Protein AF-A0AAW7KFT7-F1 (afdb_monomer_lite)

Sequence (184 aa):
CLIEERINYAQLTQVLGLQESTLRKKLSNIRRWLVNFDIIVRQKHYDLTGNEWQIRQLILCFYLFFQESCLEENREMTRKIITFFELDLNVAHQNHLSWLIYIWERRYRDGHGISVPNANLFQQTSAFFYLFRVEVLSTSFISLKEQKALFVILEAHFGGCFGKRARKYFIHEQMKIESLCLKT

InterPro domains:
  IPR007737 Mga helix-turn-helix domain [PF05043] (4-63)

pLDDT: mean 81.67, std 12.18, range [45.62, 95.5]

Foldseek 3Di:
DDPQDQAALVRVCVVVVHDSVVVVVVVVVVQVVCVVVQWHQDRGRRDIDGQLVSVLVVVLVVCLVVVDPPQDFPVQLLVLLCVLQVFPDDPSVSVSSRSSVSSLLVCVVVVNDGPDDPDPPLLVDQPSLVVCCVRRVVVPPHDPRSSSVVVVVCCVPGVVRGDPVNVVSVVVSVVVVVVVVVVD

Organism: Enterococcus faecalis (NCBI:txid1351)

Radius of gyration: 19.25 Å; chains: 1; bounding box: 44×46×48 Å

Secondary structure (DSSP, 8-state):
--SS----HHHHHHHHT--HHHHHHHHHHHHHHHGGGTEEE-TTT--EEE-HHHHHHHHHHHHHHHT-TTSPP-HHHHHHHHHHHT----HHHHHHHHHHHHHHHHHHHTT-----SS--THHHH-HHHHHHHHHTSTT--S-HHHHHHHHHHHHHHHGGG--HHHHHHHHHHHHHHHHHHTT-

Structure (mmCIF, N/CA/C/O backbone):
data_AF-A0AAW7KFT7-F1
#
_entry.id   AF-A0AAW7KFT7-F1
#
loop_
_atom_site.group_PDB
_atom_site.id
_atom_site.type_symbol
_atom_site.label_atom_id
_atom_site.label_alt_id
_atom_site.label_comp_id
_atom_site.label_asym_id
_atom_site.label_entity_id
_atom_site.label_seq_id
_atom_site.pdbx_PDB_ins_code
_atom_site.Cartn_x
_atom_site.Cartn_y
_atom_site.Cartn_z
_atom_site.occupancy
_atom_site.B_iso_or_equiv
_atom_site.auth_seq_id
_atom_site.auth_comp_id
_atom_site.auth_asym_id
_atom_site.auth_atom_id
_atom_site.pdbx_PDB_model_num
ATOM 1 N N . CYS A 1 1 ? -4.690 14.913 9.824 1.00 45.62 1 CYS A N 1
ATOM 2 C CA . CYS A 1 1 ? -5.187 13.810 8.983 1.00 45.62 1 CYS A CA 1
ATOM 3 C C . CYS A 1 1 ? -4.727 12.504 9.596 1.00 45.62 1 CYS A C 1
ATOM 5 O O . CYS A 1 1 ? -3.541 12.370 9.874 1.00 45.62 1 CYS A O 1
ATOM 7 N N . LEU A 1 2 ? -5.675 11.643 9.957 1.00 50.34 2 LEU A N 1
ATOM 8 C CA . LEU A 1 2 ? -5.475 10.610 10.968 1.00 50.34 2 LEU A CA 1
ATOM 9 C C . LEU A 1 2 ? -5.721 9.242 10.348 1.00 50.34 2 LEU A C 1
ATOM 11 O O . LEU A 1 2 ? -6.828 8.715 10.421 1.00 50.34 2 LEU A O 1
ATOM 15 N N . ILE A 1 3 ? -4.682 8.653 9.762 1.00 52.91 3 ILE A N 1
ATOM 16 C CA . ILE A 1 3 ? -4.658 7.197 9.650 1.00 52.91 3 ILE A CA 1
ATOM 17 C C . ILE A 1 3 ? -4.469 6.691 11.080 1.00 52.91 3 ILE A C 1
ATOM 19 O O . ILE A 1 3 ? -3.364 6.742 11.606 1.00 52.91 3 ILE A O 1
ATOM 23 N N . GLU A 1 4 ? -5.579 6.306 11.709 1.00 56.81 4 GLU A N 1
ATOM 24 C CA . GLU A 1 4 ? -5.641 5.676 13.033 1.00 56.81 4 GLU A CA 1
ATOM 25 C C . GLU A 1 4 ? -4.824 6.402 14.116 1.00 56.81 4 GLU A C 1
ATOM 27 O O . GLU A 1 4 ? -3.832 5.896 14.639 1.00 56.81 4 GLU A O 1
ATOM 32 N N . GLU A 1 5 ? -5.262 7.598 14.518 1.00 60.53 5 GLU A N 1
ATOM 33 C CA . GLU A 1 5 ? -4.846 8.098 15.830 1.00 60.53 5 GLU A CA 1
ATOM 34 C C . GLU A 1 5 ? -5.422 7.188 16.915 1.00 60.53 5 GLU A C 1
ATOM 36 O O . GLU A 1 5 ? -6.616 6.878 16.907 1.00 60.53 5 GLU A O 1
ATOM 41 N N . ARG A 1 6 ? -4.577 6.782 17.871 1.00 65.44 6 ARG A N 1
ATOM 42 C CA . ARG A 1 6 ? -5.030 6.056 19.061 1.00 65.44 6 ARG A CA 1
ATOM 43 C C . ARG A 1 6 ? -5.995 6.936 19.837 1.00 65.44 6 ARG A C 1
ATOM 45 O O . ARG A 1 6 ? -5.585 7.784 20.627 1.00 65.44 6 ARG A O 1
ATOM 52 N N . ILE A 1 7 ? -7.276 6.692 19.627 1.00 72.12 7 ILE A N 1
ATOM 53 C CA . ILE A 1 7 ? -8.362 7.439 20.234 1.00 72.12 7 ILE A CA 1
ATOM 54 C C . ILE A 1 7 ? -9.114 6.516 21.182 1.00 72.12 7 ILE A C 1
ATOM 56 O O . ILE A 1 7 ? -9.431 5.370 20.863 1.00 72.12 7 ILE A O 1
ATOM 60 N N . ASN A 1 8 ? -9.367 6.985 22.397 1.00 74.62 8 ASN A N 1
ATOM 61 C CA . ASN A 1 8 ? -10.192 6.241 23.337 1.00 74.62 8 ASN A CA 1
ATOM 62 C C . ASN A 1 8 ? -11.680 6.566 23.132 1.00 74.62 8 ASN A C 1
ATOM 64 O O . ASN A 1 8 ? -12.056 7.489 22.412 1.00 74.62 8 ASN A O 1
ATOM 68 N N . TYR A 1 9 ? -12.546 5.795 23.791 1.00 73.50 9 TYR A N 1
ATOM 69 C CA . TYR A 1 9 ? -13.998 5.935 23.668 1.00 73.50 9 TYR A CA 1
ATOM 70 C C . TYR A 1 9 ? -14.493 7.360 23.970 1.00 73.50 9 TYR A C 1
ATOM 72 O O . TYR A 1 9 ? -15.302 7.896 23.218 1.00 73.50 9 TYR A O 1
ATOM 80 N N . ALA A 1 10 ? -13.989 7.968 25.048 1.00 76.50 10 ALA A N 1
ATOM 81 C CA . ALA A 1 10 ? -14.411 9.289 25.508 1.00 76.50 10 ALA A CA 1
ATOM 82 C C . ALA A 1 10 ? -14.005 10.392 24.520 1.00 76.50 10 ALA A C 1
ATOM 84 O O . ALA A 1 10 ? -14.804 11.269 24.185 1.00 76.50 10 ALA A O 1
ATOM 85 N N . GLN A 1 11 ? -12.788 10.299 23.986 1.00 78.00 11 GLN A N 1
ATOM 86 C CA . GLN A 1 11 ? -12.308 11.188 22.934 1.00 78.00 11 GLN A CA 1
ATOM 87 C C . GLN A 1 11 ? -13.147 11.027 21.661 1.00 78.00 11 GLN A C 1
ATOM 89 O O . GLN A 1 11 ? -13.550 12.019 21.064 1.00 78.00 11 GLN A O 1
ATOM 94 N N . LEU A 1 12 ? -13.488 9.792 21.277 1.00 77.81 12 LEU A N 1
ATOM 95 C CA . LEU A 1 12 ? -14.278 9.521 20.075 1.00 77.81 12 LEU A CA 1
ATOM 96 C C . LEU A 1 12 ? -15.712 10.071 20.192 1.00 77.81 12 LEU A C 1
ATOM 98 O O . LEU A 1 12 ? -16.222 10.655 19.237 1.00 77.81 12 LEU A O 1
ATOM 102 N N . THR A 1 13 ? -16.353 9.953 21.362 1.00 80.19 13 THR A N 1
ATOM 103 C CA . THR A 1 13 ? -17.663 10.586 21.611 1.00 80.19 13 THR A CA 1
ATOM 104 C C . THR A 1 13 ? -17.598 12.106 21.543 1.00 80.19 13 THR A C 1
ATOM 106 O O . THR A 1 13 ? -18.508 12.725 20.994 1.00 80.19 13 THR A O 1
ATOM 109 N N . GLN A 1 14 ? -16.520 12.702 22.061 1.00 82.44 14 GLN A N 1
ATOM 110 C CA . GLN A 1 14 ? -16.326 14.149 22.072 1.00 82.44 14 GLN A CA 1
ATOM 111 C C . GLN A 1 14 ? -16.093 14.695 20.659 1.00 82.44 14 GLN A C 1
ATOM 113 O O . GLN A 1 14 ? -16.753 15.650 20.264 1.00 82.44 14 GLN A O 1
ATOM 118 N N . VAL A 1 15 ? -15.203 14.064 19.886 1.00 81.88 15 VAL A N 1
ATOM 119 C CA . VAL A 1 15 ? -14.870 14.473 18.510 1.00 81.88 15 VAL A CA 1
ATOM 120 C C . VAL A 1 15 ? -16.078 14.354 17.585 1.00 81.88 15 VAL A C 1
ATOM 122 O O . VAL A 1 15 ? -16.317 15.233 16.765 1.00 81.88 15 VAL A O 1
ATOM 125 N N . LEU A 1 16 ? -16.858 13.279 17.720 1.00 82.31 16 LEU A N 1
ATOM 126 C CA . LEU A 1 16 ? -18.000 13.026 16.842 1.00 82.31 16 LEU A CA 1
ATOM 127 C C . LEU A 1 16 ? -19.296 13.705 17.311 1.00 82.31 16 LEU A C 1
ATOM 129 O O . LEU A 1 16 ? -20.296 13.639 16.599 1.00 82.31 16 LEU A O 1
ATOM 133 N N . GLY A 1 17 ? -19.318 14.301 18.509 1.00 85.44 17 GLY A N 1
ATOM 134 C CA . GLY A 1 17 ? -20.537 14.859 19.105 1.00 85.44 17 GLY A CA 1
ATOM 135 C C . GLY A 1 17 ? -21.649 13.819 19.296 1.00 85.44 17 GLY A C 1
ATOM 136 O O . GLY A 1 17 ? -22.833 14.149 19.247 1.00 85.44 17 GLY A O 1
ATOM 137 N N . LEU A 1 18 ? -21.287 12.542 19.462 1.00 85.25 18 LEU A N 1
ATOM 138 C CA . LEU A 1 18 ? -22.236 11.432 19.547 1.00 85.25 18 LEU A CA 1
ATOM 139 C C . LEU A 1 18 ? -22.411 10.962 20.987 1.00 85.25 18 LEU A C 1
ATOM 141 O O . LEU A 1 18 ? -21.442 10.755 21.715 1.00 85.25 18 LEU A O 1
ATOM 145 N N . GLN A 1 19 ? -23.660 10.665 21.352 1.00 84.88 19 GLN A N 1
ATOM 146 C CA . GLN A 1 19 ? -23.941 9.909 22.568 1.00 84.88 19 GLN A CA 1
ATOM 147 C C . GLN A 1 19 ? -23.273 8.534 22.511 1.00 84.88 19 GLN A C 1
ATOM 149 O O . GLN A 1 19 ? -23.260 7.859 21.474 1.00 84.88 19 GLN A O 1
ATOM 154 N N . GLU A 1 20 ? -22.780 8.087 23.661 1.00 81.62 20 GLU A N 1
ATOM 155 C CA . GLU A 1 20 ? -22.068 6.823 23.790 1.00 81.62 20 GLU A CA 1
ATOM 156 C C . GLU A 1 20 ? -22.877 5.633 23.257 1.00 81.62 20 GLU A C 1
ATOM 158 O O . GLU A 1 20 ? -22.342 4.828 22.498 1.00 81.62 20 GLU A O 1
ATOM 163 N N . SER A 1 21 ? -24.167 5.540 23.583 1.00 84.62 21 SER A N 1
ATOM 164 C CA . SER A 1 21 ? -25.051 4.453 23.137 1.00 84.62 21 SER A CA 1
ATOM 165 C C . SER A 1 21 ? -25.165 4.371 21.606 1.00 84.62 21 SER A C 1
ATOM 167 O O . SER A 1 21 ? -25.119 3.278 21.031 1.00 84.62 21 SER A O 1
ATOM 169 N N . THR A 1 22 ? -25.250 5.519 20.932 1.00 86.25 22 THR A N 1
ATOM 170 C CA . THR A 1 22 ? -25.279 5.631 19.468 1.00 86.25 22 THR A CA 1
ATOM 171 C C . THR A 1 22 ? -23.952 5.198 18.856 1.00 86.25 22 THR A C 1
ATOM 173 O O . THR A 1 22 ? -23.934 4.431 17.888 1.00 86.25 22 THR A O 1
ATOM 176 N N . LEU A 1 23 ? -22.838 5.634 19.446 1.00 83.19 23 LEU A N 1
ATOM 177 C CA . LEU A 1 23 ? -21.502 5.249 19.007 1.00 83.19 23 LEU A CA 1
ATOM 178 C C . LEU A 1 23 ? -21.278 3.731 19.159 1.00 83.19 23 LEU A C 1
ATOM 180 O O . LEU A 1 23 ? -20.799 3.099 18.216 1.00 83.19 23 LEU A O 1
ATOM 184 N N . ARG A 1 24 ? -21.737 3.110 20.260 1.00 83.31 24 ARG A N 1
ATOM 185 C CA . ARG A 1 24 ? -21.652 1.648 20.471 1.00 83.31 24 ARG A CA 1
ATOM 186 C C . ARG A 1 24 ? -22.380 0.886 19.367 1.00 83.31 24 ARG A C 1
ATOM 188 O O . ARG A 1 24 ? -21.831 -0.074 18.825 1.00 83.31 24 ARG A O 1
ATOM 195 N N . LYS A 1 25 ? -23.594 1.320 19.004 1.00 87.44 25 LYS A N 1
ATOM 196 C CA . LYS A 1 25 ? -24.386 0.699 17.927 1.00 87.44 25 LYS A CA 1
ATOM 197 C C . LYS A 1 25 ? -23.685 0.810 16.570 1.00 87.44 25 LYS A C 1
ATOM 199 O O . LYS A 1 25 ? -23.553 -0.196 15.874 1.00 87.44 25 LYS A O 1
ATOM 204 N N . LYS A 1 26 ? -23.190 2.001 16.212 1.00 87.38 26 LYS A N 1
ATOM 205 C CA . LYS A 1 26 ? -22.457 2.221 14.952 1.00 87.38 26 LYS A CA 1
ATOM 206 C C . LYS A 1 26 ? -21.186 1.368 14.881 1.00 87.38 26 LYS A C 1
ATOM 208 O O . LYS A 1 26 ? -20.991 0.658 13.899 1.00 87.38 26 LYS A O 1
ATOM 213 N N . LEU A 1 27 ? -20.380 1.352 15.944 1.00 85.06 27 LEU A N 1
ATOM 214 C CA . LEU A 1 27 ? -19.162 0.539 16.024 1.00 85.06 27 LEU A CA 1
ATOM 215 C C . LEU A 1 27 ? -19.450 -0.964 15.963 1.00 85.06 27 LEU A C 1
ATOM 217 O O . LEU A 1 27 ? -18.695 -1.701 15.338 1.00 85.06 27 LEU A O 1
ATOM 221 N N . SER A 1 28 ? -20.537 -1.434 16.581 1.00 88.06 28 SER A N 1
ATOM 222 C CA . SER A 1 28 ? -20.948 -2.841 16.492 1.00 88.06 28 SER A CA 1
ATOM 223 C C . SER A 1 28 ? -21.273 -3.248 15.054 1.00 88.06 28 SER A C 1
ATOM 225 O O . SER A 1 28 ? -20.854 -4.318 14.614 1.00 88.06 28 SER A O 1
ATOM 227 N N . ASN A 1 29 ? -21.952 -2.380 14.301 1.00 89.88 29 ASN A N 1
ATOM 228 C CA . ASN A 1 29 ? -22.247 -2.629 12.892 1.00 89.88 29 ASN A CA 1
ATOM 229 C C . ASN A 1 29 ? -20.976 -2.632 12.034 1.00 89.88 29 ASN A C 1
ATOM 231 O O . ASN A 1 29 ? -20.797 -3.553 11.241 1.00 89.88 29 ASN A O 1
ATOM 235 N N . ILE A 1 30 ? -20.072 -1.667 12.241 1.00 88.19 30 ILE A N 1
ATOM 236 C CA . ILE A 1 30 ? -18.775 -1.616 11.545 1.00 88.19 30 ILE A CA 1
ATOM 237 C C . ILE A 1 30 ? -17.959 -2.878 11.840 1.00 88.19 30 ILE A C 1
ATOM 239 O O . ILE A 1 30 ? -17.470 -3.519 10.918 1.00 88.19 30 ILE A O 1
ATOM 243 N N . ARG A 1 31 ? -17.870 -3.295 13.110 1.00 87.75 31 ARG A N 1
ATOM 244 C CA . ARG A 1 31 ? -17.183 -4.537 13.501 1.00 87.75 31 ARG A CA 1
ATOM 245 C C . ARG A 1 31 ? -17.763 -5.752 12.791 1.00 87.75 31 ARG A C 1
ATOM 247 O O . ARG A 1 31 ? -17.004 -6.550 12.263 1.00 87.75 31 ARG A O 1
ATOM 254 N N . ARG A 1 32 ? -19.092 -5.880 12.752 1.00 89.50 32 ARG A N 1
ATOM 255 C CA . ARG A 1 32 ? -19.760 -6.997 12.068 1.00 89.50 32 ARG A CA 1
ATOM 256 C C . ARG A 1 32 ? -19.451 -7.012 10.571 1.00 89.50 32 ARG A C 1
ATOM 258 O O .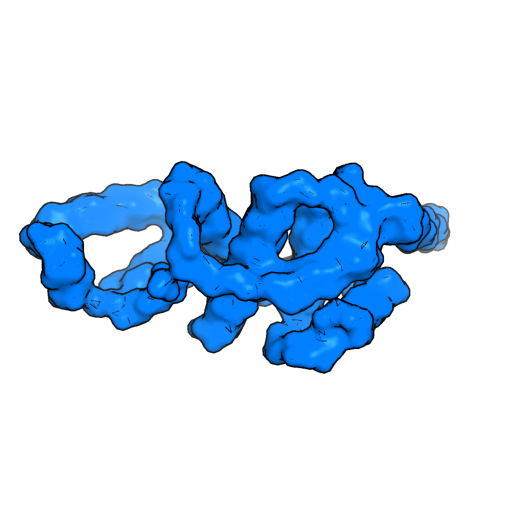 ARG A 1 32 ? -19.270 -8.080 10.009 1.00 89.50 32 ARG A O 1
ATOM 265 N N . TRP A 1 33 ? -19.378 -5.840 9.944 1.00 90.00 33 TRP A N 1
ATOM 266 C CA . TRP A 1 33 ? -19.025 -5.715 8.533 1.00 90.00 33 TRP A CA 1
ATOM 267 C C . TRP A 1 33 ? -17.555 -6.078 8.260 1.00 90.00 33 TRP A C 1
ATOM 269 O O . TRP A 1 33 ? -17.282 -6.809 7.313 1.00 90.00 33 TRP A O 1
ATOM 279 N N . LEU A 1 34 ? -16.626 -5.641 9.117 1.00 89.88 34 LEU A N 1
ATOM 280 C CA . LEU A 1 34 ? -15.185 -5.891 8.966 1.00 89.88 34 LEU A CA 1
ATOM 281 C C . LEU A 1 34 ? -14.780 -7.358 9.156 1.00 89.88 34 LEU A C 1
ATOM 283 O O . LEU A 1 34 ? -13.808 -7.799 8.545 1.00 89.88 34 LEU A O 1
ATOM 287 N N . VAL A 1 35 ? -15.549 -8.126 9.933 1.00 87.12 35 VAL A N 1
ATOM 288 C CA . VAL A 1 35 ? -15.332 -9.575 10.088 1.00 87.12 35 VAL A CA 1
ATOM 289 C C . VAL A 1 35 ? -15.383 -10.303 8.740 1.00 87.12 35 VAL A C 1
ATOM 291 O O . VAL A 1 35 ? -14.642 -11.258 8.555 1.00 87.12 35 VAL A O 1
ATOM 294 N N . ASN A 1 36 ? -16.164 -9.820 7.766 1.00 86.56 36 ASN A N 1
ATOM 295 C CA . ASN A 1 36 ? -16.220 -10.415 6.422 1.00 86.56 36 ASN A CA 1
ATOM 296 C C . ASN A 1 36 ? -14.903 -10.285 5.631 1.00 86.56 36 ASN A C 1
ATOM 298 O O . ASN A 1 36 ? -14.757 -10.915 4.588 1.00 86.56 36 ASN A O 1
ATOM 302 N N . PHE A 1 37 ? -13.971 -9.451 6.099 1.00 83.38 37 PHE A N 1
ATOM 303 C CA . PHE A 1 37 ? -12.662 -9.215 5.488 1.00 83.38 37 PHE A CA 1
ATOM 304 C C . PHE A 1 37 ? -11.509 -9.715 6.369 1.00 83.38 37 PHE A C 1
ATOM 306 O O . PHE A 1 37 ? -10.368 -9.328 6.134 1.00 83.38 37 PHE A O 1
ATOM 313 N N . ASP A 1 38 ? -11.799 -10.505 7.409 1.00 85.56 38 ASP A N 1
ATOM 314 C CA . ASP A 1 38 ? -10.828 -10.929 8.428 1.00 85.56 38 ASP A CA 1
ATOM 315 C C . ASP A 1 38 ? -10.132 -9.749 9.144 1.00 85.56 38 ASP A C 1
ATOM 317 O O . ASP A 1 38 ? -8.985 -9.843 9.593 1.00 85.56 38 ASP A O 1
ATOM 321 N N . ILE A 1 39 ? -10.836 -8.615 9.274 1.00 89.62 39 ILE A N 1
ATOM 322 C CA . ILE A 1 39 ? -10.363 -7.411 9.970 1.00 89.62 39 ILE A CA 1
ATOM 323 C C . ILE A 1 39 ? -11.093 -7.263 11.309 1.00 89.62 39 ILE A C 1
ATOM 325 O O . ILE A 1 39 ? -12.322 -7.265 11.398 1.00 89.62 39 ILE A O 1
ATOM 329 N N . ILE A 1 40 ? -10.320 -7.075 12.375 1.00 87.62 40 ILE A N 1
ATOM 330 C CA . ILE A 1 40 ? -10.784 -6.942 13.755 1.00 87.62 40 ILE A CA 1
ATOM 331 C C . ILE A 1 40 ? -10.450 -5.545 14.275 1.00 87.62 40 ILE A C 1
ATOM 333 O O . ILE A 1 40 ? -9.290 -5.134 14.291 1.00 87.62 40 ILE A O 1
ATOM 337 N N . VAL A 1 41 ? -11.464 -4.856 14.802 1.00 84.88 41 VAL A N 1
ATOM 338 C CA . VAL A 1 41 ? -11.304 -3.584 15.524 1.00 84.88 41 VAL A CA 1
ATOM 339 C C . VAL A 1 41 ? -11.026 -3.863 17.000 1.00 84.88 41 VAL A C 1
ATOM 341 O O . VAL A 1 41 ? -11.908 -4.353 17.720 1.00 84.88 41 VAL A O 1
ATOM 344 N N . ARG A 1 42 ? -9.833 -3.519 17.492 1.00 79.06 42 ARG A N 1
ATOM 345 C CA . ARG A 1 42 ? -9.487 -3.678 18.913 1.00 79.06 42 ARG A CA 1
ATOM 346 C C . ARG A 1 42 ? -10.318 -2.745 19.789 1.00 79.06 42 ARG A C 1
ATOM 348 O O . ARG A 1 42 ? -10.462 -1.560 19.518 1.00 79.06 42 ARG A O 1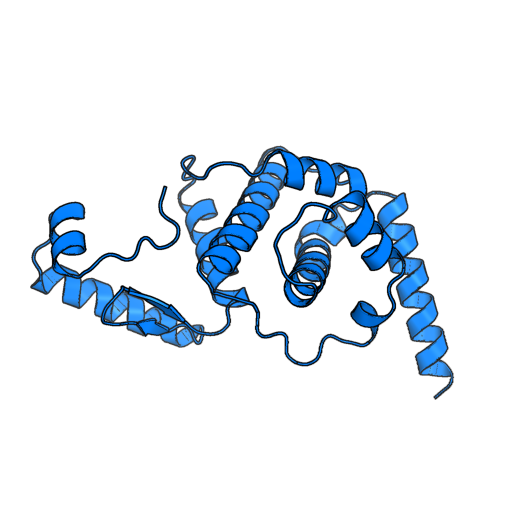
ATOM 355 N N . GLN A 1 43 ? -10.854 -3.264 20.892 1.00 68.69 43 GLN A N 1
ATOM 356 C CA . GLN A 1 43 ? -11.840 -2.524 21.690 1.00 68.69 43 GLN A CA 1
ATOM 357 C C . GLN A 1 43 ? -11.283 -1.306 22.439 1.00 68.69 43 GLN A C 1
ATOM 359 O O . GLN A 1 43 ? -12.032 -0.363 22.671 1.00 68.69 43 GLN A O 1
ATOM 364 N N . LYS A 1 44 ? -10.006 -1.330 22.842 1.00 69.38 44 LYS A N 1
ATOM 365 C CA . LYS A 1 44 ? -9.430 -0.320 23.746 1.00 69.38 44 LYS A CA 1
ATOM 366 C C . LYS A 1 44 ? -8.905 0.928 23.025 1.00 69.38 44 LYS A C 1
ATOM 368 O O . LYS A 1 44 ? -8.986 2.016 23.584 1.00 69.38 44 LYS A O 1
ATOM 373 N N . HIS A 1 45 ? -8.383 0.756 21.811 1.00 69.56 45 HIS A N 1
ATOM 374 C CA . HIS A 1 45 ? -7.735 1.820 21.032 1.00 69.56 45 HIS A CA 1
ATOM 375 C C . HIS A 1 45 ? -8.335 2.008 19.635 1.00 69.56 45 HIS A C 1
ATOM 377 O O . HIS A 1 45 ? -7.929 2.913 18.925 1.00 69.56 45 HIS A O 1
ATOM 383 N N . TYR A 1 46 ? -9.312 1.176 19.255 1.00 74.06 46 TYR A N 1
ATOM 384 C CA . TYR A 1 46 ? -9.926 1.161 17.924 1.00 74.06 46 TYR A CA 1
ATOM 385 C C . TYR A 1 46 ? -8.988 0.852 16.754 1.00 74.06 46 TYR A C 1
ATOM 387 O O . TYR A 1 46 ? -9.432 0.904 15.613 1.00 74.06 46 TYR A O 1
ATOM 395 N N . ASP A 1 47 ? -7.761 0.414 17.038 1.00 79.06 47 ASP A N 1
ATOM 396 C CA . ASP A 1 47 ? -6.809 -0.069 16.037 1.00 79.06 47 ASP A CA 1
ATOM 397 C C . ASP A 1 47 ? -7.391 -1.217 15.192 1.00 79.06 47 ASP A C 1
ATOM 399 O O . ASP A 1 47 ? -8.024 -2.147 15.725 1.00 79.06 47 ASP A O 1
ATOM 403 N N . LEU A 1 48 ? -7.113 -1.190 13.886 1.00 87.50 48 LEU A N 1
ATOM 404 C CA . LEU A 1 48 ? -7.411 -2.294 12.976 1.00 87.50 48 LEU A CA 1
ATOM 405 C C . LEU A 1 48 ? -6.305 -3.354 13.032 1.00 87.50 48 LEU A C 1
ATOM 407 O O . LEU A 1 48 ? -5.112 -3.059 12.923 1.00 87.50 48 LEU A O 1
ATOM 411 N N . THR A 1 49 ? -6.708 -4.615 13.184 1.00 87.06 49 THR A N 1
ATOM 412 C CA . THR A 1 49 ? -5.813 -5.783 13.195 1.00 87.06 49 THR A CA 1
ATOM 413 C C . THR A 1 49 ? -6.359 -6.904 12.324 1.00 87.06 49 THR A C 1
ATOM 415 O O . THR A 1 49 ? -7.569 -7.050 12.210 1.00 87.06 49 THR A O 1
ATOM 418 N N . GLY A 1 50 ? -5.483 -7.685 11.699 1.00 87.81 50 GLY A N 1
ATOM 419 C CA . GLY A 1 50 ? -5.862 -8.687 10.703 1.00 87.81 50 GLY A CA 1
ATOM 420 C C . GLY A 1 50 ? -4.783 -8.805 9.635 1.00 87.81 50 GLY A C 1
ATOM 421 O O . GLY A 1 50 ? -3.605 -8.556 9.907 1.00 87.81 50 GLY A O 1
ATOM 422 N N . ASN A 1 51 ? -5.180 -9.150 8.413 1.00 87.81 51 ASN A N 1
ATOM 423 C CA . ASN A 1 51 ? -4.286 -9.086 7.266 1.00 87.81 51 ASN A CA 1
ATOM 424 C C . ASN A 1 51 ? -3.960 -7.620 6.937 1.00 87.81 51 ASN A C 1
ATOM 426 O O . ASN A 1 51 ? -4.805 -6.862 6.460 1.00 87.81 51 ASN A O 1
ATOM 430 N N . GLU A 1 52 ? -2.713 -7.226 7.175 1.00 90.50 52 GLU A N 1
ATOM 431 C CA . GLU A 1 52 ? -2.289 -5.833 7.039 1.00 90.50 52 GLU A CA 1
ATOM 432 C C . GLU A 1 52 ? -2.409 -5.301 5.603 1.00 90.50 52 GLU A C 1
ATOM 434 O O . GLU A 1 52 ? -2.701 -4.124 5.405 1.00 90.50 52 GLU A O 1
ATOM 439 N N . TRP A 1 53 ? -2.263 -6.155 4.586 1.00 87.19 53 TRP A N 1
ATOM 440 C CA . TRP A 1 53 ? -2.504 -5.746 3.203 1.00 87.19 53 TRP A CA 1
ATOM 441 C C . TRP A 1 53 ? -3.974 -5.371 2.972 1.00 87.19 53 TRP A C 1
ATOM 443 O O . TRP A 1 53 ? -4.255 -4.320 2.395 1.00 87.19 53 TRP A O 1
ATOM 453 N N . GLN A 1 54 ? -4.910 -6.187 3.465 1.00 87.75 54 GLN A N 1
ATOM 454 C CA . GLN A 1 54 ? -6.345 -5.906 3.348 1.00 87.75 54 GLN A CA 1
ATOM 455 C C . GLN A 1 54 ? -6.732 -4.640 4.118 1.00 87.75 54 GLN A C 1
ATOM 457 O O . GLN A 1 54 ? -7.524 -3.845 3.619 1.00 87.75 54 GLN A O 1
ATOM 462 N N . ILE A 1 55 ? -6.131 -4.407 5.289 1.00 91.62 55 ILE A N 1
ATOM 463 C CA . ILE A 1 55 ? -6.337 -3.176 6.064 1.00 91.62 55 ILE A CA 1
ATOM 464 C C . ILE A 1 55 ? -5.860 -1.951 5.276 1.00 91.62 55 ILE A C 1
ATOM 466 O O . ILE A 1 55 ? -6.620 -0.999 5.109 1.00 91.62 55 ILE A O 1
ATOM 470 N N . ARG A 1 56 ? -4.637 -1.976 4.732 1.00 90.81 56 ARG A N 1
ATOM 471 C CA . ARG A 1 56 ? -4.102 -0.872 3.914 1.00 90.81 56 ARG A CA 1
ATOM 472 C C . ARG A 1 56 ? -4.975 -0.593 2.688 1.00 90.81 56 ARG A C 1
ATOM 474 O O . ARG A 1 56 ? -5.221 0.569 2.377 1.00 90.81 56 ARG A O 1
ATOM 481 N N . GLN A 1 57 ? -5.479 -1.638 2.028 1.00 88.81 57 GLN A N 1
ATOM 482 C CA . GLN A 1 57 ? -6.409 -1.505 0.901 1.00 88.81 57 GLN A CA 1
ATOM 483 C C . GLN A 1 57 ? -7.754 -0.909 1.309 1.00 88.81 57 GLN A C 1
ATOM 485 O O . GLN A 1 57 ? -8.240 0.001 0.646 1.00 88.81 57 GLN A O 1
ATOM 490 N N . LEU A 1 58 ? -8.332 -1.359 2.424 1.00 89.94 58 LEU A N 1
ATOM 491 C CA . LEU A 1 58 ? -9.563 -0.788 2.964 1.00 89.94 58 LEU A CA 1
ATOM 492 C C . LEU A 1 58 ? -9.407 0.718 3.218 1.00 89.94 58 LEU A C 1
ATOM 494 O O . LEU A 1 58 ? -10.260 1.500 2.800 1.00 89.94 58 LEU A O 1
ATOM 498 N N . ILE A 1 59 ? -8.312 1.115 3.872 1.00 89.00 59 ILE A N 1
ATOM 499 C CA . ILE A 1 59 ? -7.996 2.519 4.158 1.00 89.00 59 ILE A CA 1
ATOM 500 C C . ILE A 1 59 ? -7.869 3.309 2.848 1.00 89.00 59 ILE A C 1
ATOM 502 O O . ILE A 1 59 ? -8.482 4.366 2.702 1.00 89.00 59 ILE A O 1
ATOM 506 N N . LEU A 1 60 ? -7.132 2.781 1.868 1.00 88.38 60 LEU A N 1
ATOM 507 C CA . LEU A 1 60 ? -6.943 3.419 0.565 1.00 88.38 60 LEU A CA 1
ATOM 508 C C . LEU A 1 60 ? -8.272 3.625 -0.173 1.00 88.38 60 LEU A C 1
ATOM 510 O O . LEU A 1 60 ? -8.563 4.736 -0.614 1.00 88.38 60 LEU A O 1
ATOM 514 N N . CYS A 1 61 ? -9.103 2.584 -0.269 1.00 87.31 61 CYS A N 1
ATOM 515 C CA . CYS A 1 61 ? -10.420 2.667 -0.898 1.00 87.31 61 CYS A CA 1
ATOM 516 C C . CYS A 1 61 ? -11.335 3.669 -0.189 1.00 87.31 61 CYS A C 1
ATOM 518 O O . CYS A 1 61 ? -12.070 4.393 -0.857 1.00 87.31 61 CYS A O 1
ATOM 520 N N . PHE A 1 62 ? -11.279 3.735 1.144 1.00 85.56 62 PHE A N 1
ATOM 521 C CA . PHE A 1 62 ? -12.047 4.701 1.921 1.00 85.56 62 PHE A CA 1
ATOM 522 C C . PHE A 1 62 ? -11.664 6.140 1.545 1.00 85.56 62 PHE A C 1
ATOM 524 O O . PHE A 1 62 ? -12.529 6.917 1.147 1.00 85.56 62 PHE A O 1
ATOM 531 N N . TYR A 1 63 ? -10.374 6.485 1.567 1.00 79.94 63 TYR A N 1
ATOM 532 C CA . TYR A 1 63 ? -9.920 7.838 1.217 1.00 79.94 63 TYR A CA 1
ATOM 533 C C . TYR A 1 63 ? -10.176 8.206 -0.255 1.00 79.94 63 TYR A C 1
ATOM 535 O O . TYR A 1 63 ? -10.582 9.333 -0.541 1.00 79.94 63 TYR A O 1
ATOM 543 N N . LEU A 1 64 ? -10.026 7.251 -1.182 1.00 80.56 64 LEU A N 1
ATOM 544 C CA . LEU A 1 64 ? -10.409 7.403 -2.598 1.00 80.56 64 LEU A CA 1
ATOM 545 C C . LEU A 1 64 ? -11.892 7.685 -2.782 1.00 80.56 64 LEU A C 1
ATOM 547 O O . LEU A 1 64 ? -12.245 8.549 -3.583 1.00 80.56 64 LEU A O 1
ATOM 551 N N . PHE A 1 65 ? -12.752 7.008 -2.029 1.00 82.81 65 PHE A N 1
ATOM 552 C CA . PHE A 1 65 ? -14.190 7.213 -2.128 1.00 82.81 65 PHE A CA 1
ATOM 553 C C . PHE A 1 65 ? -14.621 8.590 -1.609 1.00 82.81 65 PHE A C 1
ATOM 555 O O . PHE A 1 65 ? -15.421 9.267 -2.252 1.00 82.81 65 PHE A O 1
ATOM 562 N N . PHE A 1 66 ? -14.076 9.026 -0.470 1.00 75.12 66 PHE A N 1
ATOM 563 C CA . PHE A 1 66 ? -14.462 10.295 0.156 1.00 75.12 66 PHE A CA 1
ATOM 564 C C . PHE A 1 66 ? -13.734 11.524 -0.409 1.00 75.12 66 PHE A C 1
ATOM 566 O O . PHE A 1 66 ? -14.029 12.638 0.016 1.00 75.12 66 PHE A O 1
ATOM 573 N N . GLN A 1 67 ? -12.823 11.340 -1.376 1.00 67.38 67 GLN A N 1
ATOM 574 C CA . GLN A 1 67 ? -12.010 12.406 -1.988 1.00 67.38 67 GLN A CA 1
ATOM 575 C C . GLN A 1 67 ? -11.327 13.310 -0.951 1.00 67.38 67 GLN A C 1
ATOM 577 O O . GLN A 1 67 ? -11.139 14.509 -1.166 1.00 67.38 67 GLN A O 1
ATOM 582 N N . GLU A 1 68 ? -10.968 12.744 0.200 1.00 61.28 68 GLU A N 1
ATOM 583 C CA . GLU A 1 68 ? -10.388 13.516 1.286 1.00 61.28 68 GLU A CA 1
ATOM 584 C C . GLU A 1 68 ? -8.968 13.961 0.905 1.00 61.28 68 GLU A C 1
ATOM 586 O O . GLU A 1 68 ? -8.030 13.171 0.831 1.00 61.28 68 GLU A O 1
ATOM 591 N N . SER A 1 69 ? -8.805 15.265 0.678 1.00 56.28 69 SER A N 1
ATOM 592 C CA . SER A 1 69 ? -7.547 15.928 0.303 1.00 56.28 69 SER A CA 1
ATOM 593 C C . SER A 1 69 ? -6.554 16.085 1.461 1.00 56.28 69 SER A C 1
ATOM 595 O O . SER A 1 69 ? -5.568 16.809 1.349 1.00 56.28 69 SER A O 1
ATOM 597 N N . CYS A 1 70 ? -6.823 15.462 2.607 1.00 51.50 70 CYS A N 1
ATOM 598 C CA . CYS A 1 70 ? -6.179 15.801 3.870 1.00 51.50 70 CYS A CA 1
ATOM 599 C C . CYS A 1 70 ? -4.895 15.004 4.157 1.00 51.50 70 CYS A C 1
ATOM 601 O O . CYS A 1 70 ? -4.191 15.344 5.106 1.00 51.50 70 CYS A O 1
ATOM 603 N N . LEU A 1 71 ? -4.567 13.964 3.386 1.00 57.75 71 LEU A N 1
ATOM 604 C CA . LEU A 1 71 ? -3.354 13.164 3.599 1.00 57.75 71 LEU A CA 1
ATOM 605 C C . LEU A 1 71 ? -2.119 13.901 3.063 1.00 57.75 71 LEU A C 1
ATOM 607 O O . LEU A 1 71 ? -2.116 14.366 1.925 1.00 57.75 71 LEU A O 1
ATOM 611 N N . GLU A 1 72 ? -1.057 13.986 3.869 1.00 62.62 72 GLU A N 1
ATOM 612 C CA . GLU A 1 72 ? 0.233 14.494 3.396 1.00 62.62 72 GLU A CA 1
ATOM 613 C C . GLU A 1 72 ? 0.740 13.604 2.252 1.00 62.62 72 GLU A C 1
ATOM 615 O O . GLU A 1 72 ? 0.976 12.411 2.421 1.00 62.62 72 GLU A O 1
ATOM 620 N N . GLU A 1 73 ? 0.887 14.175 1.061 1.00 66.25 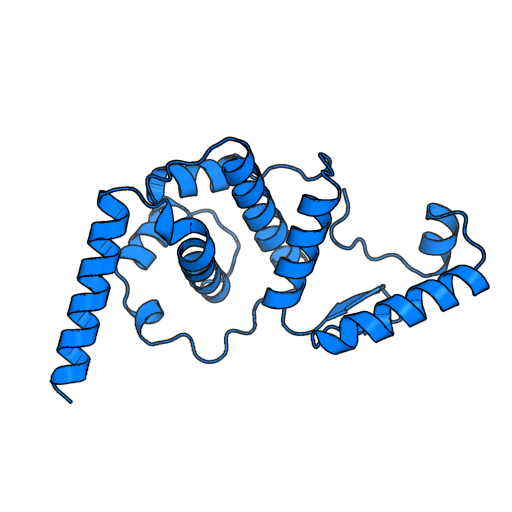73 GLU A N 1
ATOM 621 C CA . GLU A 1 73 ? 1.376 13.441 -0.102 1.00 66.25 73 GLU A CA 1
ATOM 622 C C . GLU A 1 73 ? 2.855 13.074 0.081 1.00 66.25 73 GLU A C 1
ATOM 624 O O . GLU A 1 73 ? 3.703 13.956 0.247 1.00 66.25 73 GLU A O 1
ATOM 629 N N . ASN A 1 74 ? 3.211 11.791 -0.055 1.00 75.06 74 ASN A N 1
ATOM 630 C CA . ASN A 1 74 ? 4.617 11.398 -0.174 1.00 75.06 74 ASN A CA 1
ATOM 631 C C . ASN A 1 74 ? 5.112 11.662 -1.607 1.00 75.06 74 ASN A C 1
ATOM 633 O O . ASN A 1 74 ? 5.349 10.746 -2.401 1.00 75.06 74 ASN A O 1
ATOM 637 N N . ARG A 1 75 ? 5.231 12.949 -1.959 1.00 80.94 75 ARG A N 1
ATOM 638 C CA . ARG A 1 75 ? 5.577 13.407 -3.315 1.00 80.94 75 ARG A CA 1
ATOM 639 C C . ARG A 1 75 ? 6.926 12.888 -3.786 1.00 80.94 75 ARG A C 1
ATOM 641 O O . ARG A 1 75 ? 7.079 12.556 -4.959 1.00 80.94 75 ARG A O 1
ATOM 648 N N . GLU A 1 76 ? 7.909 12.818 -2.893 1.00 87.06 76 GLU A N 1
ATOM 649 C CA . GLU A 1 76 ? 9.261 12.413 -3.268 1.00 87.06 76 GLU A CA 1
ATOM 650 C C . GLU A 1 76 ? 9.316 10.936 -3.663 1.00 87.06 76 GLU A C 1
ATOM 652 O O . GLU A 1 76 ? 9.784 10.619 -4.760 1.00 87.06 76 GLU A O 1
ATOM 657 N N . MET A 1 77 ? 8.817 10.037 -2.808 1.00 89.25 77 MET A N 1
ATOM 658 C CA . MET A 1 77 ? 8.836 8.605 -3.103 1.00 89.25 77 MET A CA 1
ATOM 659 C C . MET A 1 77 ? 7.931 8.280 -4.291 1.00 89.25 77 MET A C 1
ATOM 661 O O . MET A 1 77 ? 8.338 7.527 -5.173 1.00 89.25 77 MET A O 1
ATOM 665 N N . THR A 1 78 ? 6.766 8.924 -4.379 1.00 91.00 78 THR A N 1
ATOM 666 C CA . THR A 1 78 ? 5.868 8.817 -5.539 1.00 91.00 78 THR A CA 1
ATOM 667 C C . THR A 1 78 ? 6.593 9.171 -6.831 1.00 91.00 78 THR A C 1
ATOM 669 O O . THR A 1 78 ? 6.578 8.392 -7.782 1.00 91.00 78 THR A O 1
ATOM 672 N N . ARG A 1 79 ? 7.310 10.301 -6.861 1.00 91.62 79 ARG A N 1
ATOM 673 C CA . ARG A 1 79 ? 8.087 10.718 -8.033 1.00 91.62 79 ARG A CA 1
ATOM 674 C C . ARG A 1 79 ? 9.198 9.724 -8.366 1.00 91.62 79 ARG A C 1
ATOM 676 O O . ARG A 1 79 ? 9.381 9.410 -9.537 1.00 91.62 79 ARG A O 1
ATOM 683 N N . LYS A 1 80 ? 9.928 9.209 -7.369 1.00 94.69 80 LYS A N 1
ATOM 684 C CA . LYS A 1 80 ? 10.966 8.184 -7.593 1.00 94.69 80 LYS A CA 1
ATOM 685 C C . LYS A 1 80 ? 10.374 6.915 -8.210 1.00 94.69 80 LYS A C 1
ATOM 687 O O . LYS A 1 80 ? 10.952 6.391 -9.155 1.00 94.69 80 LYS A O 1
ATOM 692 N N . ILE A 1 81 ? 9.214 6.464 -7.731 1.00 95.06 81 ILE A N 1
ATOM 693 C CA . ILE A 1 81 ? 8.505 5.291 -8.265 1.00 95.06 81 ILE A CA 1
ATOM 694 C C . ILE A 1 81 ? 8.042 5.538 -9.704 1.00 95.06 81 ILE A C 1
ATOM 696 O O . ILE A 1 81 ? 8.312 4.707 -10.569 1.00 95.06 81 ILE A O 1
ATOM 700 N N . ILE A 1 82 ? 7.400 6.681 -9.974 1.00 94.75 82 ILE A N 1
ATOM 701 C CA . ILE A 1 82 ? 6.958 7.061 -11.326 1.00 94.75 82 ILE A CA 1
ATOM 702 C C . ILE A 1 82 ? 8.142 7.055 -12.293 1.00 94.75 82 ILE A C 1
ATOM 704 O O . ILE A 1 82 ? 8.062 6.432 -13.348 1.00 94.75 82 ILE A O 1
ATOM 708 N N . THR A 1 83 ? 9.255 7.689 -11.919 1.00 95.50 83 THR A N 1
ATOM 709 C CA . THR A 1 83 ? 10.465 7.726 -12.748 1.00 95.50 83 THR A CA 1
ATOM 710 C C . THR A 1 83 ? 11.062 6.335 -12.943 1.00 95.50 83 THR A C 1
ATOM 712 O O . THR A 1 83 ? 11.408 5.971 -14.063 1.00 95.50 83 THR A O 1
ATOM 715 N N . PHE A 1 84 ? 11.175 5.538 -11.877 1.00 95.25 84 PHE A N 1
ATOM 716 C CA . PHE A 1 84 ? 11.798 4.218 -11.940 1.00 95.25 84 PHE A CA 1
ATOM 717 C C . PHE A 1 84 ? 11.031 3.264 -12.859 1.00 95.25 84 PHE A C 1
ATOM 719 O O . PHE A 1 84 ? 11.625 2.642 -13.742 1.00 95.25 84 PHE A O 1
ATOM 726 N N . PHE A 1 85 ? 9.711 3.169 -12.696 1.00 94.12 85 PHE A N 1
ATOM 727 C CA . PHE A 1 85 ? 8.882 2.306 -13.539 1.00 94.12 85 PHE A CA 1
ATOM 728 C C . PHE A 1 85 ? 8.476 2.955 -14.868 1.00 94.12 85 PHE A C 1
ATOM 730 O O . PHE A 1 85 ? 7.817 2.297 -15.676 1.00 94.12 85 PHE A O 1
ATOM 737 N N . GLU A 1 86 ? 8.877 4.209 -15.110 1.00 94.50 86 GLU A N 1
ATOM 738 C CA . GLU A 1 86 ? 8.463 5.005 -16.271 1.00 94.50 86 GLU A CA 1
ATOM 739 C C . GLU A 1 86 ? 6.929 5.015 -16.415 1.00 94.50 86 GLU A C 1
ATOM 741 O O . GLU A 1 86 ? 6.395 4.728 -17.487 1.00 94.50 86 GLU A O 1
ATOM 746 N N . LEU A 1 87 ? 6.219 5.260 -15.307 1.00 93.12 87 LEU A N 1
ATOM 747 C CA . LEU A 1 87 ? 4.760 5.174 -15.273 1.00 93.12 87 LEU A CA 1
ATOM 748 C C . LEU A 1 87 ? 4.126 6.327 -16.052 1.00 93.12 87 LEU A C 1
ATOM 750 O O . LEU A 1 87 ? 4.373 7.494 -15.746 1.00 93.12 87 LEU A O 1
ATOM 754 N N . ASP A 1 88 ? 3.239 5.998 -16.988 1.00 89.50 88 ASP A N 1
ATOM 755 C CA . ASP A 1 88 ? 2.391 6.980 -17.667 1.00 89.50 88 ASP A CA 1
ATOM 756 C C . ASP A 1 88 ? 1.056 7.115 -16.918 1.00 89.50 88 ASP A C 1
ATOM 758 O O . ASP A 1 88 ? 0.081 6.410 -17.186 1.00 89.50 88 ASP A O 1
ATOM 762 N N . LEU A 1 89 ? 1.049 7.953 -15.876 1.00 89.00 89 LEU A N 1
ATOM 763 C CA . LEU A 1 89 ? -0.099 8.136 -14.986 1.00 89.00 89 LEU A CA 1
ATOM 764 C C . LEU A 1 89 ? -0.737 9.511 -15.175 1.00 89.00 89 LEU A C 1
ATOM 766 O O . LEU A 1 89 ? -0.068 10.542 -15.089 1.00 89.00 89 LEU A O 1
ATOM 770 N N . ASN A 1 90 ? -2.065 9.534 -15.293 1.00 88.25 90 ASN A N 1
ATOM 771 C CA . ASN A 1 90 ? -2.841 10.761 -15.130 1.00 88.25 90 ASN A CA 1
ATOM 772 C C . ASN A 1 90 ? -2.830 11.242 -13.662 1.00 88.25 90 ASN A C 1
ATOM 774 O O . ASN A 1 90 ? -2.405 10.521 -12.757 1.00 88.25 90 ASN A O 1
ATOM 778 N N . VAL A 1 91 ? -3.347 12.449 -13.415 1.00 85.38 91 VAL A N 1
ATOM 779 C CA . VAL A 1 91 ? -3.372 13.068 -12.074 1.00 85.38 91 VAL A CA 1
ATOM 780 C C . VAL A 1 91 ? -4.053 12.172 -11.030 1.00 85.38 91 VAL A C 1
ATOM 782 O O . VAL A 1 91 ? -3.535 12.009 -9.930 1.00 85.38 91 VAL A O 1
ATOM 785 N N . ALA A 1 92 ? -5.172 11.530 -11.374 1.00 84.81 92 ALA A N 1
ATOM 786 C CA . ALA A 1 92 ? -5.896 10.662 -10.446 1.00 84.81 92 ALA A CA 1
ATOM 787 C C . ALA A 1 92 ? -5.081 9.417 -10.055 1.00 84.81 92 ALA A C 1
ATOM 789 O O . ALA A 1 92 ? -5.028 9.055 -8.881 1.00 84.81 92 ALA A O 1
ATOM 790 N N . HIS A 1 93 ? -4.395 8.787 -11.011 1.00 87.69 93 HIS A N 1
ATOM 791 C CA . HIS A 1 93 ? -3.529 7.640 -10.745 1.00 87.69 93 HIS A CA 1
ATOM 792 C C . HIS A 1 93 ? -2.258 8.028 -9.976 1.00 87.69 93 HIS A C 1
ATOM 794 O O . HIS A 1 93 ? -1.795 7.252 -9.142 1.00 87.69 93 HIS A O 1
ATOM 800 N N . GLN A 1 94 ? -1.708 9.226 -10.200 1.00 88.88 94 GLN A N 1
ATOM 801 C CA . GLN A 1 94 ? -0.596 9.738 -9.392 1.00 88.88 94 GLN A CA 1
ATOM 802 C C . GLN A 1 94 ? -1.023 9.974 -7.938 1.00 88.88 94 GLN A C 1
ATOM 804 O O . GLN A 1 94 ? -0.298 9.591 -7.020 1.00 88.88 94 GLN A O 1
ATOM 809 N N . ASN A 1 95 ? -2.222 10.524 -7.721 1.00 85.62 95 ASN A N 1
ATOM 810 C CA . ASN A 1 95 ? -2.788 10.693 -6.382 1.00 85.62 95 ASN A CA 1
ATOM 811 C C . ASN A 1 95 ? -3.028 9.340 -5.704 1.00 85.62 95 ASN A C 1
ATOM 813 O O . ASN A 1 95 ? -2.647 9.160 -4.550 1.00 85.62 95 ASN A O 1
ATOM 817 N N . HIS A 1 96 ? -3.574 8.366 -6.439 1.00 88.19 96 HIS A N 1
ATOM 818 C CA . HIS A 1 96 ? -3.725 6.995 -5.954 1.00 88.19 96 HIS A CA 1
ATOM 819 C C . HIS A 1 96 ? -2.381 6.422 -5.491 1.00 88.19 96 HIS A C 1
ATOM 821 O O . HIS A 1 96 ? -2.284 5.913 -4.375 1.00 88.19 96 HIS A O 1
ATOM 827 N N . LEU A 1 97 ? -1.336 6.516 -6.321 1.00 91.69 97 LEU A N 1
ATOM 828 C CA . LEU A 1 97 ? 0.000 6.039 -5.967 1.00 91.69 97 LEU A CA 1
ATOM 829 C C . LEU A 1 97 ? 0.528 6.747 -4.712 1.00 91.69 97 LEU A C 1
ATOM 831 O O . LEU A 1 97 ? 0.994 6.083 -3.790 1.00 91.69 97 LEU A O 1
ATOM 835 N N . SER A 1 98 ? 0.405 8.072 -4.647 1.00 89.94 98 SER A N 1
ATOM 836 C CA . SER A 1 98 ? 0.831 8.863 -3.488 1.00 89.94 98 SER A CA 1
ATOM 837 C C . SER A 1 98 ? 0.162 8.405 -2.194 1.00 89.94 98 SER A C 1
ATOM 839 O O . SER A 1 98 ? 0.835 8.210 -1.179 1.00 89.94 98 SER A O 1
ATOM 841 N N . TRP A 1 99 ? -1.145 8.145 -2.232 1.00 88.62 99 TRP A N 1
ATOM 842 C CA . TRP A 1 99 ? -1.890 7.660 -1.071 1.00 88.62 99 TRP A CA 1
ATOM 843 C C . TRP A 1 99 ? -1.532 6.233 -0.695 1.00 88.62 99 TRP A C 1
ATOM 845 O O . TRP A 1 99 ? -1.375 5.946 0.491 1.00 88.62 99 TRP A O 1
ATOM 855 N N . LEU A 1 100 ? -1.330 5.354 -1.678 1.00 91.75 100 LEU A N 1
ATOM 856 C CA . LEU A 1 100 ? -0.854 3.997 -1.430 1.00 91.75 100 LEU A CA 1
ATOM 857 C C . LEU A 1 100 ? 0.471 4.030 -0.663 1.00 91.75 100 LEU A C 1
ATOM 859 O O . LEU A 1 100 ? 0.591 3.357 0.360 1.00 91.75 100 LEU A O 1
ATOM 863 N N . ILE A 1 101 ? 1.435 4.844 -1.104 1.00 91.56 101 ILE A N 1
ATOM 864 C CA . ILE A 1 101 ? 2.743 4.976 -0.448 1.00 91.56 101 ILE A CA 1
ATOM 865 C C . ILE A 1 101 ? 2.627 5.598 0.941 1.00 91.56 101 ILE A C 1
ATOM 867 O O . ILE A 1 101 ? 3.228 5.090 1.889 1.00 91.56 101 ILE A O 1
ATOM 871 N N . TYR A 1 102 ? 1.830 6.655 1.088 1.00 89.50 102 TYR A N 1
ATOM 872 C CA . TYR A 1 102 ? 1.613 7.290 2.384 1.00 89.50 102 TYR A CA 1
ATOM 873 C C . TYR A 1 102 ? 1.039 6.307 3.412 1.00 89.50 102 TYR A C 1
ATOM 875 O O . TYR A 1 102 ? 1.587 6.158 4.506 1.00 89.50 102 TYR A O 1
ATOM 883 N N . ILE A 1 103 ? -0.030 5.588 3.049 1.00 90.00 103 ILE A N 1
ATOM 884 C CA . ILE A 1 103 ? -0.659 4.577 3.910 1.00 90.00 103 ILE A CA 1
ATOM 885 C C . ILE A 1 103 ? 0.351 3.482 4.256 1.00 90.00 103 ILE A C 1
ATOM 887 O O . ILE A 1 103 ? 0.435 3.065 5.412 1.00 90.00 103 ILE A O 1
ATOM 891 N N . TRP A 1 104 ? 1.142 3.042 3.274 1.00 91.56 104 TRP A N 1
ATOM 892 C CA . TRP A 1 104 ? 2.157 2.009 3.450 1.00 91.56 104 TRP A CA 1
ATOM 893 C C . TRP A 1 104 ? 3.185 2.377 4.520 1.00 91.56 104 TRP A C 1
ATOM 895 O O . TRP A 1 104 ? 3.402 1.626 5.473 1.00 91.56 104 TRP A O 1
ATOM 905 N N . GLU A 1 105 ? 3.802 3.549 4.382 1.00 89.88 105 GLU A N 1
ATOM 906 C CA . GLU A 1 105 ? 4.808 4.026 5.326 1.00 89.88 105 GLU A CA 1
ATOM 907 C C . GLU A 1 105 ? 4.209 4.328 6.693 1.00 89.88 105 GLU A C 1
ATOM 909 O O . GLU A 1 105 ? 4.823 4.011 7.714 1.00 89.88 105 GLU A O 1
ATOM 914 N N . ARG A 1 106 ? 3.016 4.933 6.727 1.00 89.12 106 ARG A N 1
ATOM 915 C CA . ARG A 1 106 ? 2.373 5.318 7.979 1.00 89.12 106 ARG A CA 1
ATOM 916 C C . ARG A 1 106 ? 2.025 4.099 8.820 1.00 89.12 106 ARG A C 1
ATOM 918 O O . ARG A 1 106 ? 2.447 4.018 9.970 1.00 89.12 106 ARG A O 1
ATOM 925 N N . ARG A 1 107 ? 1.346 3.115 8.228 1.00 90.38 107 ARG A N 1
ATOM 926 C CA . ARG A 1 107 ? 0.995 1.863 8.910 1.00 90.38 107 ARG A CA 1
ATOM 927 C C . ARG A 1 107 ? 2.227 1.125 9.414 1.00 90.38 107 ARG A C 1
ATOM 929 O O . ARG A 1 107 ? 2.250 0.686 10.561 1.00 90.38 107 ARG A O 1
ATOM 936 N N . TYR A 1 108 ? 3.278 1.052 8.597 1.00 91.62 108 TYR A N 1
ATOM 937 C CA . TYR A 1 108 ? 4.529 0.434 9.023 1.00 91.62 108 TYR A CA 1
ATOM 938 C C . TYR A 1 108 ? 5.181 1.182 10.199 1.00 91.62 108 TYR A C 1
ATOM 940 O O . TYR A 1 108 ? 5.611 0.546 11.161 1.00 91.62 108 TYR A O 1
ATOM 948 N N . ARG A 1 109 ? 5.211 2.522 10.163 1.00 89.75 109 ARG A N 1
ATOM 949 C CA . ARG A 1 109 ? 5.721 3.364 11.261 1.00 89.75 109 ARG A CA 1
ATOM 950 C C . ARG A 1 109 ? 4.958 3.139 12.565 1.00 89.75 109 ARG A C 1
ATOM 952 O O . ARG A 1 109 ? 5.575 3.109 13.625 1.00 89.75 109 ARG A O 1
ATOM 959 N N . ASP A 1 110 ? 3.652 2.920 12.471 1.00 88.31 110 ASP A N 1
ATOM 960 C CA . ASP A 1 110 ? 2.774 2.662 13.615 1.00 88.31 110 ASP A CA 1
ATOM 961 C C . ASP A 1 110 ? 2.885 1.210 14.143 1.00 88.31 110 ASP A C 1
ATOM 963 O O . ASP A 1 110 ? 2.195 0.817 15.083 1.00 88.31 110 ASP A O 1
ATOM 967 N N . GLY A 1 111 ? 3.808 0.412 13.588 1.00 89.44 111 GLY A N 1
ATOM 968 C CA . GLY A 1 111 ? 4.111 -0.953 14.024 1.00 89.44 111 GLY A CA 1
ATOM 969 C C . GLY A 1 111 ? 3.295 -2.032 13.312 1.00 89.44 111 GLY A C 1
ATOM 970 O O . GLY A 1 111 ? 3.375 -3.206 13.680 1.00 89.44 111 GLY A O 1
ATOM 971 N N . HIS A 1 112 ? 2.531 -1.663 12.284 1.00 90.19 112 HIS A N 1
ATOM 972 C CA . HIS A 1 112 ? 1.696 -2.580 11.519 1.00 90.19 112 HIS A CA 1
ATOM 973 C C . HIS A 1 112 ? 2.422 -3.055 10.258 1.00 90.19 112 HIS A C 1
ATOM 975 O O . HIS A 1 112 ? 2.316 -2.463 9.183 1.00 90.19 112 HIS A O 1
ATOM 981 N N . GLY A 1 113 ? 3.201 -4.129 10.404 1.00 89.56 113 GLY A N 1
ATOM 982 C CA . GLY A 1 113 ? 3.958 -4.738 9.312 1.00 89.56 113 GLY A CA 1
ATOM 983 C C . GLY A 1 113 ? 3.198 -5.843 8.571 1.00 89.56 113 GLY A C 1
ATOM 984 O O . GLY A 1 113 ? 2.462 -6.620 9.179 1.00 89.56 113 GLY A O 1
ATOM 985 N N . ILE A 1 114 ? 3.430 -5.979 7.266 1.00 86.81 114 ILE A N 1
ATOM 986 C CA . ILE A 1 114 ? 2.868 -7.058 6.453 1.00 86.81 114 ILE A CA 1
ATOM 987 C C . ILE A 1 114 ? 3.425 -8.412 6.900 1.00 86.81 114 ILE A C 1
ATOM 989 O O . ILE A 1 114 ? 4.637 -8.657 6.957 1.00 86.81 114 ILE A O 1
ATOM 993 N N . SER A 1 115 ? 2.521 -9.355 7.146 1.00 74.44 115 SER A N 1
ATOM 994 C CA . SER A 1 115 ? 2.800 -10.784 7.240 1.00 74.44 115 SER A CA 1
ATOM 995 C C . SER A 1 115 ? 2.739 -11.409 5.845 1.00 74.44 115 SER A C 1
ATOM 997 O O . SER A 1 115 ? 1.709 -11.913 5.430 1.00 74.44 115 SER A O 1
ATOM 999 N N . VAL A 1 116 ? 3.838 -11.372 5.083 1.00 62.69 116 VAL A N 1
ATOM 1000 C CA . VAL A 1 116 ? 3.888 -12.092 3.798 1.00 62.69 116 VAL A CA 1
ATOM 1001 C C . VAL A 1 116 ? 3.891 -13.600 4.088 1.00 62.69 116 VAL A C 1
ATOM 1003 O O . VAL A 1 116 ? 4.843 -14.061 4.728 1.00 62.69 116 VAL A O 1
ATOM 1006 N N . PRO A 1 117 ? 2.889 -14.377 3.640 1.00 51.84 117 PRO A N 1
ATOM 1007 C CA . PRO A 1 117 ? 3.018 -15.823 3.572 1.00 51.84 117 PRO A CA 1
ATOM 1008 C C . PRO A 1 117 ? 3.940 -16.128 2.390 1.00 51.84 117 PRO A C 1
ATOM 1010 O O . PRO A 1 117 ? 3.639 -15.708 1.280 1.00 51.84 117 PRO A O 1
ATOM 1013 N N . ASN A 1 118 ? 5.083 -16.773 2.650 1.00 49.56 118 ASN A N 1
ATOM 1014 C CA . ASN A 1 118 ? 6.029 -17.300 1.656 1.00 49.56 118 ASN A CA 1
ATOM 1015 C C . ASN A 1 118 ? 6.056 -16.524 0.328 1.00 49.56 118 ASN A C 1
ATOM 1017 O O . ASN A 1 118 ? 5.469 -16.948 -0.662 1.00 49.56 118 ASN A O 1
ATOM 1021 N N . ALA A 1 119 ? 6.746 -15.379 0.317 1.00 50.84 119 ALA A N 1
ATOM 1022 C CA . ALA A 1 119 ? 7.056 -14.662 -0.915 1.00 50.84 119 ALA A CA 1
ATOM 1023 C C . ALA A 1 119 ? 7.583 -15.653 -1.967 1.00 50.84 119 ALA A C 1
ATOM 1025 O O . ALA A 1 119 ? 8.619 -16.283 -1.737 1.00 50.84 119 ALA A O 1
ATOM 1026 N N . ASN A 1 120 ? 6.864 -15.792 -3.089 1.00 53.75 120 ASN A N 1
ATOM 1027 C CA . ASN A 1 120 ? 7.275 -16.619 -4.223 1.00 53.75 120 ASN A CA 1
ATOM 1028 C C . ASN A 1 120 ? 8.752 -16.358 -4.568 1.00 53.75 120 ASN A C 1
ATOM 1030 O O . ASN A 1 120 ? 9.224 -15.220 -4.472 1.00 53.75 120 ASN A O 1
ATOM 1034 N N . LEU A 1 121 ? 9.464 -17.404 -5.011 1.00 48.16 121 LEU A N 1
ATOM 1035 C CA . LEU A 1 121 ? 10.879 -17.369 -5.422 1.00 48.16 121 LEU A CA 1
ATOM 1036 C C . LEU A 1 121 ? 11.251 -16.145 -6.289 1.00 48.16 121 LEU A C 1
ATOM 1038 O O . LEU A 1 121 ? 12.367 -15.635 -6.173 1.00 48.16 121 LEU A O 1
ATOM 1042 N N . PHE A 1 122 ? 10.299 -15.636 -7.083 1.00 51.16 122 PHE A N 1
ATOM 1043 C CA . PHE A 1 122 ? 10.390 -14.414 -7.893 1.00 51.16 122 PHE A CA 1
ATOM 1044 C C . PHE A 1 122 ? 10.987 -13.218 -7.121 1.00 51.16 122 PHE A C 1
ATOM 1046 O O . PHE A 1 122 ? 11.866 -12.515 -7.611 1.00 51.16 122 PHE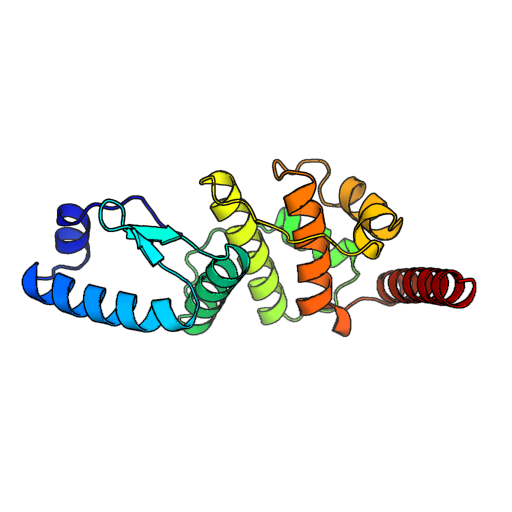 A O 1
ATOM 1053 N N . GLN A 1 123 ? 10.580 -13.016 -5.864 1.00 55.06 123 GLN A N 1
ATOM 1054 C CA . GLN A 1 123 ? 10.965 -11.845 -5.062 1.00 55.06 123 GLN A CA 1
ATOM 1055 C C . GLN A 1 123 ? 12.315 -11.995 -4.341 1.00 55.06 123 GLN A C 1
ATOM 1057 O O . GLN A 1 123 ? 12.791 -11.054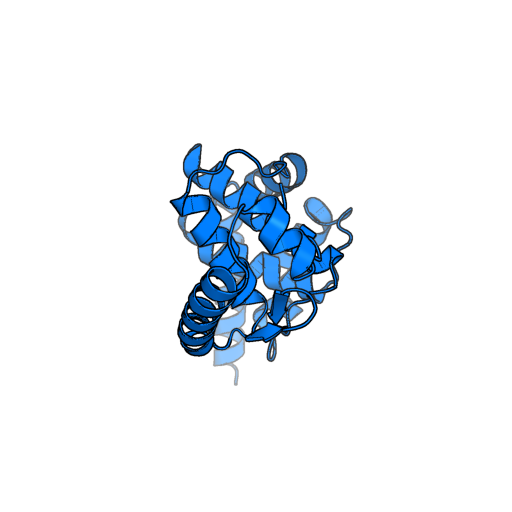 -3.698 1.00 55.06 123 GLN A O 1
ATOM 1062 N N . GLN A 1 124 ? 12.928 -13.182 -4.360 1.00 56.22 124 GLN A N 1
ATOM 1063 C CA . GLN A 1 124 ? 14.207 -13.409 -3.678 1.00 56.22 124 GLN A CA 1
ATOM 1064 C C . GLN A 1 124 ? 15.418 -13.148 -4.581 1.00 56.22 124 GLN A C 1
ATOM 1066 O O . GLN A 1 124 ? 16.483 -12.833 -4.057 1.00 56.22 124 GLN A O 1
ATOM 1071 N N . THR A 1 125 ? 15.250 -13.217 -5.907 1.00 64.31 125 THR A N 1
ATOM 1072 C CA . THR A 1 125 ? 16.355 -13.156 -6.885 1.00 64.31 125 THR A CA 1
ATOM 1073 C C . THR A 1 125 ? 16.170 -12.121 -8.003 1.00 64.31 125 THR A C 1
ATOM 1075 O O . THR A 1 125 ? 17.045 -12.000 -8.858 1.00 64.31 125 THR A O 1
ATOM 1078 N N . SER A 1 126 ? 15.076 -11.348 -7.994 1.00 78.62 126 SER A N 1
ATOM 1079 C CA . SER A 1 126 ? 14.818 -10.303 -8.994 1.00 78.62 126 SER A CA 1
ATOM 1080 C C . SER A 1 126 ? 15.915 -9.225 -8.975 1.00 78.62 126 SER A C 1
ATOM 1082 O O . SER A 1 126 ? 16.127 -8.521 -7.979 1.00 78.62 126 SER A O 1
ATOM 1084 N N . ALA A 1 127 ? 16.616 -9.092 -10.101 1.00 84.94 127 ALA A N 1
ATOM 1085 C CA . ALA A 1 127 ? 17.595 -8.036 -10.325 1.00 84.94 127 ALA A CA 1
ATOM 1086 C C . ALA A 1 127 ? 16.891 -6.680 -10.443 1.00 84.94 127 ALA A C 1
ATOM 1088 O O . ALA A 1 127 ? 17.429 -5.658 -10.014 1.00 84.94 127 ALA A O 1
ATOM 1089 N N . PHE A 1 128 ? 15.666 -6.672 -10.971 1.00 88.75 128 PHE A N 1
ATOM 1090 C CA . PHE A 1 128 ? 14.874 -5.459 -11.073 1.00 88.75 128 PHE A CA 1
ATOM 1091 C C . PHE A 1 128 ? 14.417 -4.953 -9.699 1.00 88.75 128 PHE A C 1
ATOM 1093 O O . PHE A 1 128 ? 14.533 -3.759 -9.420 1.00 88.75 128 PHE A O 1
ATOM 1100 N N . PHE A 1 129 ? 14.031 -5.852 -8.787 1.00 89.50 129 PHE A N 1
ATOM 1101 C CA . PHE A 1 129 ? 13.787 -5.504 -7.385 1.00 89.50 129 PHE A CA 1
ATOM 1102 C C . PHE A 1 129 ? 15.046 -4.956 -6.697 1.00 89.50 129 PHE A C 1
ATOM 1104 O O . PHE A 1 129 ? 14.967 -3.993 -5.932 1.00 89.50 129 PHE A O 1
ATOM 1111 N N . TYR A 1 130 ? 16.221 -5.535 -6.966 1.00 89.50 130 TYR A N 1
ATOM 1112 C CA . TYR A 1 130 ? 17.475 -5.008 -6.424 1.00 89.50 130 TYR A CA 1
ATOM 1113 C C . TYR A 1 130 ? 17.716 -3.555 -6.861 1.00 89.50 130 TYR A C 1
ATOM 1115 O O . TYR A 1 130 ? 17.989 -2.706 -6.011 1.00 89.50 130 TYR A O 1
ATOM 1123 N N . LEU A 1 131 ? 17.552 -3.254 -8.154 1.00 91.88 131 LEU A N 1
ATOM 1124 C CA . LEU A 1 131 ? 17.669 -1.888 -8.678 1.00 91.88 131 LEU A CA 1
ATOM 1125 C C . LEU A 1 131 ? 16.637 -0.954 -8.044 1.00 91.88 131 LEU A C 1
ATOM 1127 O O . LEU A 1 131 ? 16.996 0.125 -7.578 1.00 91.88 131 LEU A O 1
ATOM 1131 N N . PHE A 1 132 ? 15.383 -1.397 -7.934 1.00 92.75 132 PHE A N 1
ATOM 1132 C CA . PHE A 1 132 ? 14.327 -0.639 -7.267 1.00 92.75 132 PHE A CA 1
ATOM 1133 C C . PHE A 1 132 ? 14.719 -0.263 -5.835 1.00 92.75 132 PHE A C 1
ATOM 1135 O O . PHE A 1 132 ? 14.562 0.885 -5.416 1.00 92.75 132 PHE A O 1
ATOM 1142 N N . ARG A 1 133 ? 15.302 -1.203 -5.086 1.00 92.31 133 ARG A N 1
ATOM 1143 C CA . ARG A 1 133 ? 15.750 -0.946 -3.717 1.00 92.31 133 ARG A CA 1
ATOM 1144 C C . ARG A 1 133 ? 16.819 0.142 -3.652 1.00 92.31 133 ARG A C 1
ATOM 1146 O O . ARG A 1 133 ? 16.760 0.996 -2.774 1.00 92.31 133 ARG A O 1
ATOM 1153 N N . VAL A 1 134 ? 17.799 0.089 -4.547 1.00 91.81 134 VAL A N 1
ATOM 1154 C CA . VAL A 1 134 ? 18.932 1.023 -4.559 1.00 91.81 134 VAL A CA 1
ATOM 1155 C C . VAL A 1 134 ? 18.502 2.410 -5.045 1.00 91.81 134 VAL A C 1
ATOM 1157 O O . VAL A 1 134 ? 18.871 3.415 -4.441 1.00 91.81 134 VAL A O 1
ATOM 1160 N N . GLU A 1 135 ? 17.700 2.480 -6.103 1.00 93.06 135 GLU A N 1
ATOM 1161 C CA . GLU A 1 135 ? 17.341 3.743 -6.758 1.00 93.06 135 GLU A CA 1
ATOM 1162 C C . GLU A 1 135 ? 16.162 4.459 -6.085 1.00 93.06 135 GLU A C 1
ATOM 1164 O O . GLU A 1 135 ? 16.130 5.690 -6.034 1.00 93.06 135 GLU A O 1
ATOM 1169 N N . VAL A 1 136 ? 15.193 3.711 -5.548 1.00 93.31 136 VAL A N 1
ATOM 1170 C CA . VAL A 1 136 ? 13.943 4.274 -5.011 1.00 93.31 136 VAL A CA 1
ATOM 1171 C C . VAL A 1 136 ? 13.900 4.235 -3.488 1.00 93.31 136 VAL A C 1
ATOM 1173 O O . VAL A 1 136 ? 13.507 5.219 -2.860 1.00 93.31 136 VAL A O 1
ATOM 1176 N N . LEU A 1 137 ? 14.309 3.115 -2.886 1.00 91.31 137 LEU A N 1
ATOM 1177 C CA . LEU A 1 137 ? 14.110 2.841 -1.457 1.00 91.31 137 LEU A CA 1
ATOM 1178 C C . LEU A 1 137 ? 15.380 2.976 -0.607 1.00 91.31 137 LEU A C 1
ATOM 1180 O O . LEU A 1 137 ? 15.361 2.603 0.564 1.00 91.31 137 LEU A O 1
ATOM 1184 N N . SER A 1 138 ? 16.469 3.527 -1.149 1.00 85.44 138 SER A N 1
ATOM 1185 C CA . SER A 1 138 ? 17.763 3.621 -0.452 1.00 85.44 138 SER A CA 1
ATOM 1186 C C . SER A 1 138 ? 17.708 4.394 0.864 1.00 85.44 138 SER A C 1
ATOM 1188 O O . SER A 1 138 ? 18.454 4.080 1.786 1.00 85.44 138 SER A O 1
ATOM 1190 N N . THR A 1 139 ? 16.807 5.370 0.971 1.00 83.06 139 THR A N 1
ATOM 1191 C CA . THR A 1 139 ? 16.585 6.173 2.183 1.00 83.06 139 THR A CA 1
ATOM 1192 C C . THR A 1 139 ? 15.3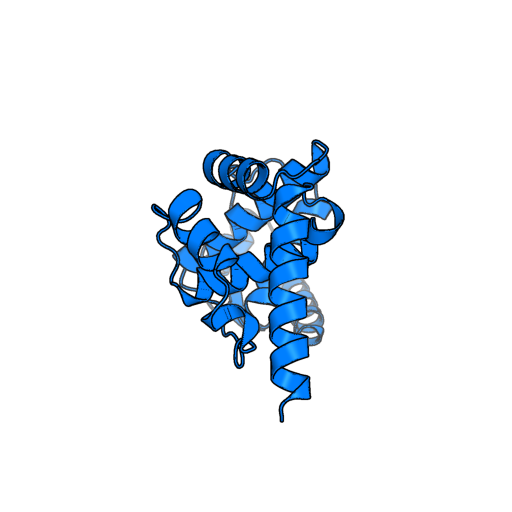39 5.750 2.962 1.00 83.06 139 THR A C 1
ATOM 1194 O O . THR A 1 139 ? 14.948 6.430 3.908 1.00 83.06 139 THR A O 1
ATOM 1197 N N . SER A 1 140 ? 14.667 4.670 2.555 1.00 83.38 140 SER A N 1
ATOM 1198 C CA . SER A 1 140 ? 13.436 4.227 3.206 1.00 83.38 140 SER A CA 1
ATOM 1199 C C . SER A 1 140 ? 13.737 3.519 4.527 1.00 83.38 140 SER A C 1
ATOM 1201 O O . SER A 1 140 ? 14.661 2.714 4.628 1.00 83.38 140 SER A O 1
ATOM 1203 N N . PHE A 1 141 ? 12.908 3.778 5.536 1.00 86.62 141 PHE A N 1
ATOM 1204 C CA . PHE A 1 141 ? 12.982 3.121 6.843 1.00 86.62 141 PHE A CA 1
ATOM 1205 C C . PHE A 1 141 ? 12.225 1.780 6.886 1.00 86.62 141 PHE A C 1
ATOM 1207 O O . PHE A 1 141 ? 12.251 1.089 7.907 1.00 86.62 141 PHE A O 1
ATOM 1214 N N . ILE A 1 142 ? 11.524 1.402 5.806 1.00 88.69 142 ILE A N 1
ATOM 1215 C CA . ILE A 1 142 ? 10.721 0.174 5.776 1.00 88.69 142 ILE A CA 1
ATOM 1216 C C . ILE A 1 142 ? 11.607 -1.073 5.635 1.00 88.69 142 ILE A C 1
ATOM 1218 O O . ILE A 1 142 ? 12.590 -1.070 4.892 1.00 88.69 142 ILE A O 1
ATOM 1222 N N . SER A 1 143 ? 11.269 -2.154 6.347 1.00 90.12 143 SER A N 1
ATOM 1223 C CA . SER A 1 143 ? 12.051 -3.404 6.336 1.00 90.12 143 SER A CA 1
ATOM 1224 C C . SER A 1 143 ? 12.135 -4.035 4.943 1.00 90.12 143 SER A C 1
ATOM 1226 O O . SER A 1 143 ? 11.225 -3.881 4.136 1.00 90.12 143 SER A O 1
ATOM 1228 N N . LEU A 1 144 ? 13.158 -4.857 4.672 1.00 87.50 144 LEU A N 1
ATOM 1229 C CA . LEU A 1 144 ? 13.282 -5.581 3.394 1.00 87.50 144 LEU A CA 1
ATOM 1230 C C . LEU A 1 144 ? 12.004 -6.354 3.013 1.00 87.50 144 LEU A C 1
ATOM 1232 O O . LEU A 1 144 ? 11.656 -6.450 1.838 1.00 87.50 144 LEU A O 1
ATOM 1236 N N . LYS A 1 145 ? 11.295 -6.892 4.009 1.00 86.56 145 LYS A N 1
ATOM 1237 C CA . LYS A 1 145 ? 10.019 -7.586 3.820 1.00 86.56 145 LYS A CA 1
ATOM 1238 C C . LYS A 1 145 ? 8.936 -6.652 3.272 1.00 86.56 145 LYS A C 1
ATOM 1240 O O . LYS A 1 145 ? 8.248 -7.014 2.323 1.00 86.56 145 LYS A O 1
ATOM 1245 N N . GLU A 1 146 ? 8.821 -5.454 3.835 1.00 90.25 146 GLU A N 1
ATOM 1246 C CA . GLU A 1 146 ? 7.918 -4.404 3.351 1.00 90.25 146 GLU A CA 1
ATOM 1247 C C . GLU A 1 146 ? 8.306 -3.916 1.961 1.00 90.25 146 GLU A C 1
ATOM 1249 O O . GLU A 1 146 ? 7.436 -3.748 1.118 1.00 90.25 146 GLU A O 1
ATOM 1254 N N . GLN A 1 147 ? 9.603 -3.743 1.695 1.00 90.19 147 GLN A N 1
ATOM 1255 C CA . GLN A 1 147 ? 10.094 -3.307 0.385 1.00 90.19 147 GLN A CA 1
ATOM 1256 C C . GLN A 1 147 ? 9.704 -4.301 -0.718 1.00 90.19 147 GLN A C 1
ATOM 1258 O O . GLN A 1 147 ? 9.238 -3.897 -1.781 1.00 90.19 147 GLN A O 1
ATOM 1263 N N . LYS A 1 148 ? 9.855 -5.608 -0.456 1.00 87.81 148 LYS A N 1
ATOM 1264 C CA . LYS A 1 148 ? 9.442 -6.675 -1.382 1.00 87.81 148 LYS A CA 1
ATOM 1265 C C . LYS A 1 148 ? 7.937 -6.682 -1.613 1.00 87.81 148 LYS A C 1
ATOM 1267 O O . LYS A 1 148 ? 7.495 -6.746 -2.756 1.00 87.81 148 LYS A O 1
ATOM 1272 N N . ALA A 1 149 ? 7.161 -6.601 -0.534 1.00 87.88 149 ALA A N 1
ATOM 1273 C CA . ALA A 1 149 ? 5.710 -6.546 -0.630 1.00 87.88 149 ALA A CA 1
ATOM 1274 C C . ALA A 1 149 ? 5.258 -5.311 -1.423 1.00 87.88 149 ALA A C 1
ATOM 1276 O O . ALA A 1 149 ? 4.441 -5.443 -2.328 1.00 87.88 149 ALA A O 1
ATOM 1277 N N . LEU A 1 150 ? 5.848 -4.142 -1.159 1.00 90.12 150 LEU A N 1
ATOM 1278 C CA . LEU A 1 150 ? 5.541 -2.907 -1.871 1.00 90.12 150 LEU A CA 1
ATOM 1279 C C . LEU A 1 150 ? 5.821 -3.044 -3.368 1.00 90.12 150 LEU A C 1
ATOM 1281 O O . LEU A 1 150 ? 4.972 -2.687 -4.175 1.00 90.12 150 LEU A O 1
ATOM 1285 N N . PHE A 1 151 ? 6.975 -3.599 -3.743 1.00 89.94 151 PHE A N 1
ATOM 1286 C CA . PHE A 1 151 ? 7.338 -3.806 -5.145 1.00 89.94 151 PHE A CA 1
ATOM 1287 C C . PHE A 1 151 ? 6.285 -4.625 -5.906 1.00 89.94 151 PHE A C 1
ATOM 1289 O O . PHE A 1 151 ? 5.854 -4.230 -6.986 1.00 89.94 151 PHE A O 1
ATOM 1296 N N . VAL A 1 152 ? 5.810 -5.718 -5.309 1.00 86.62 152 VAL A N 1
ATOM 1297 C CA . VAL A 1 152 ? 4.797 -6.593 -5.927 1.00 86.62 152 VAL A CA 1
ATOM 1298 C C . VAL A 1 152 ? 3.419 -5.956 -5.957 1.00 86.62 152 VAL A C 1
ATOM 1300 O O . VAL A 1 152 ? 2.668 -6.137 -6.910 1.00 86.62 152 VAL A O 1
ATOM 1303 N N . ILE A 1 153 ? 3.080 -5.165 -4.945 1.00 88.25 153 ILE A N 1
ATOM 1304 C CA . ILE A 1 153 ? 1.845 -4.389 -4.959 1.00 88.25 153 ILE A CA 1
ATOM 1305 C C . ILE A 1 153 ? 1.867 -3.321 -6.054 1.00 88.25 153 ILE A C 1
ATOM 1307 O O . ILE A 1 153 ? 0.859 -3.132 -6.734 1.00 88.25 153 ILE A O 1
ATOM 1311 N N . LEU A 1 154 ? 3.000 -2.649 -6.254 1.00 90.62 154 LEU A N 1
ATOM 1312 C CA . LEU A 1 154 ? 3.159 -1.674 -7.331 1.00 90.62 154 LEU A CA 1
ATOM 1313 C C . LEU A 1 154 ? 3.023 -2.335 -8.705 1.00 90.62 154 LEU A C 1
ATOM 1315 O O . LEU A 1 154 ? 2.354 -1.786 -9.575 1.00 90.62 154 LEU A O 1
ATOM 1319 N N . GLU A 1 155 ? 3.591 -3.526 -8.883 1.00 87.19 155 GLU A N 1
ATOM 1320 C CA . GLU A 1 155 ? 3.379 -4.347 -10.078 1.00 87.19 155 GLU A CA 1
ATOM 1321 C C . GLU A 1 155 ? 1.902 -4.698 -10.283 1.00 87.19 155 GLU A C 1
ATOM 1323 O O . GLU A 1 155 ? 1.364 -4.463 -11.363 1.00 87.19 155 GLU A O 1
ATOM 1328 N N . ALA A 1 156 ? 1.220 -5.184 -9.248 1.00 85.69 156 ALA A N 1
ATOM 1329 C CA . ALA A 1 156 ? -0.182 -5.579 -9.346 1.00 85.69 156 ALA A CA 1
ATOM 1330 C C . ALA A 1 156 ? -1.121 -4.404 -9.679 1.00 85.69 156 ALA A C 1
ATOM 1332 O O . ALA A 1 156 ? -2.061 -4.573 -10.453 1.00 85.69 156 ALA A O 1
ATOM 1333 N N . HIS A 1 157 ? -0.878 -3.217 -9.112 1.00 86.88 157 HIS A N 1
ATOM 1334 C CA . HIS A 1 157 ? -1.723 -2.033 -9.328 1.00 86.88 157 HIS A CA 1
ATOM 1335 C C . HIS A 1 157 ? -1.386 -1.269 -10.609 1.00 86.88 157 HIS A C 1
ATOM 1337 O O . HIS A 1 157 ? -2.284 -0.757 -11.273 1.00 86.88 157 HIS A O 1
ATOM 1343 N N . PHE A 1 158 ? -0.103 -1.174 -10.964 1.00 89.81 158 PHE A N 1
ATOM 1344 C CA . PHE A 1 158 ? 0.370 -0.267 -12.014 1.00 89.81 158 PHE A CA 1
ATOM 1345 C C . PHE A 1 158 ? 1.070 -0.969 -13.177 1.00 89.81 158 PHE A C 1
ATOM 1347 O O . PHE A 1 158 ? 1.495 -0.287 -14.108 1.00 89.81 158 PHE A O 1
ATOM 1354 N N . GLY A 1 159 ? 1.159 -2.303 -13.183 1.00 86.62 159 GLY A N 1
ATOM 1355 C CA . GLY A 1 159 ? 1.865 -3.074 -14.212 1.00 86.62 159 GLY A CA 1
ATOM 1356 C C . GLY A 1 159 ? 1.412 -2.771 -15.642 1.00 86.62 159 GLY A C 1
ATOM 1357 O O . GLY A 1 159 ? 2.233 -2.694 -16.558 1.00 86.62 159 GLY A O 1
ATOM 1358 N N . GLY A 1 160 ? 0.118 -2.493 -15.835 1.00 86.50 160 GLY A N 1
ATOM 1359 C CA . GLY A 1 160 ? -0.430 -2.062 -17.127 1.00 86.50 160 GLY A CA 1
ATOM 1360 C C . GLY A 1 160 ? 0.094 -0.702 -17.613 1.00 86.50 160 GLY A C 1
ATOM 1361 O O . GLY A 1 160 ? 0.175 -0.466 -18.818 1.00 86.50 160 GLY A O 1
ATOM 1362 N N . CYS A 1 161 ? 0.514 0.165 -16.692 1.00 90.38 161 CYS A N 1
ATOM 1363 C CA . CYS A 1 161 ? 1.008 1.518 -16.956 1.00 90.38 161 CYS A CA 1
ATOM 1364 C C . CYS A 1 161 ? 2.541 1.605 -17.009 1.00 90.38 161 CYS A C 1
ATOM 1366 O O . CYS A 1 161 ? 3.084 2.697 -17.170 1.00 90.38 161 CYS A O 1
ATOM 1368 N N . PHE A 1 162 ? 3.251 0.486 -16.848 1.00 91.06 162 PHE A N 1
ATOM 1369 C CA . PHE A 1 162 ? 4.712 0.462 -16.847 1.00 91.06 162 PHE A CA 1
ATOM 1370 C C . PHE A 1 162 ? 5.283 0.930 -18.179 1.00 91.06 162 PHE A C 1
ATOM 1372 O O . PHE A 1 162 ? 4.797 0.552 -19.244 1.00 91.06 162 PHE A O 1
ATOM 1379 N N . GLY A 1 163 ? 6.362 1.705 -18.141 1.00 90.31 163 GLY A N 1
ATOM 1380 C CA . GLY A 1 163 ? 7.051 2.120 -19.352 1.00 90.31 163 GLY A CA 1
ATOM 1381 C C . GLY A 1 163 ? 7.750 0.959 -20.054 1.00 90.31 163 GLY A C 1
ATOM 1382 O O . GLY A 1 163 ? 7.793 -0.192 -19.601 1.00 90.31 163 GLY A O 1
ATOM 1383 N N . LYS A 1 164 ? 8.303 1.248 -21.235 1.00 90.88 164 LYS A N 1
ATOM 1384 C CA . LYS A 1 164 ? 8.929 0.223 -22.087 1.00 90.88 164 LYS A CA 1
ATOM 1385 C C . LYS A 1 164 ? 10.096 -0.467 -21.379 1.00 90.88 164 LYS A C 1
ATOM 1387 O O . LYS A 1 164 ? 10.256 -1.674 -21.557 1.00 90.88 164 LYS A O 1
ATOM 1392 N N . ARG A 1 165 ? 10.897 0.262 -20.593 1.00 89.12 165 ARG A N 1
ATOM 1393 C CA . ARG A 1 165 ? 12.051 -0.307 -19.885 1.00 89.12 165 ARG A CA 1
ATOM 1394 C C . ARG A 1 165 ? 11.616 -1.272 -18.787 1.00 89.12 165 ARG A C 1
ATOM 1396 O O . ARG A 1 165 ? 12.081 -2.407 -18.772 1.00 89.12 165 ARG A O 1
ATOM 1403 N N . ALA A 1 166 ? 10.698 -0.847 -17.920 1.00 87.69 166 ALA A N 1
ATOM 1404 C CA . ALA A 1 166 ? 10.199 -1.665 -16.817 1.00 87.69 166 ALA A CA 1
ATOM 1405 C C . ALA A 1 166 ? 9.546 -2.961 -17.322 1.00 87.69 166 ALA A C 1
ATOM 1407 O O . ALA A 1 166 ? 9.907 -4.044 -16.869 1.00 87.69 166 ALA A O 1
ATOM 1408 N N . ARG A 1 167 ? 8.683 -2.882 -18.348 1.00 86.94 167 ARG A N 1
ATOM 1409 C CA . ARG A 1 167 ? 8.066 -4.077 -18.957 1.00 86.94 167 ARG A CA 1
ATOM 1410 C C . ARG A 1 167 ? 9.093 -5.081 -19.488 1.00 86.94 167 ARG A C 1
ATOM 1412 O O . ARG A 1 167 ? 8.910 -6.279 -19.307 1.00 86.94 167 ARG A O 1
ATOM 1419 N N . LYS A 1 168 ? 10.187 -4.614 -20.106 1.00 87.62 168 LYS A N 1
ATOM 1420 C CA . LYS A 1 168 ? 11.268 -5.502 -20.575 1.00 87.62 168 LYS A CA 1
ATOM 1421 C C . LYS A 1 168 ? 11.927 -6.270 -19.429 1.00 87.62 168 LYS A C 1
ATOM 1423 O O . LYS A 1 168 ? 12.213 -7.450 -19.603 1.00 87.62 168 LYS A O 1
ATOM 1428 N N . TYR A 1 169 ? 12.155 -5.625 -18.282 1.00 86.69 169 TYR A N 1
ATOM 1429 C CA . TYR A 1 169 ? 12.711 -6.299 -17.107 1.00 86.69 169 TYR A CA 1
ATOM 1430 C C . TYR A 1 169 ? 11.786 -7.408 -16.602 1.00 86.69 169 TYR A C 1
ATOM 1432 O O . TYR A 1 169 ? 12.250 -8.532 -16.432 1.00 86.69 169 TYR A O 1
ATOM 1440 N N . PHE A 1 170 ? 10.488 -7.127 -16.448 1.00 81.25 170 PHE A N 1
ATOM 1441 C CA . PHE A 1 170 ? 9.520 -8.132 -15.996 1.00 81.25 170 PHE A CA 1
ATOM 1442 C C . PHE A 1 170 ? 9.407 -9.319 -16.954 1.00 81.25 170 PHE A C 1
ATOM 1444 O O . PHE A 1 170 ? 9.484 -10.461 -16.510 1.00 81.25 170 PHE A O 1
ATOM 1451 N N . ILE A 1 171 ? 9.319 -9.068 -18.266 1.00 82.12 171 ILE A N 1
ATOM 1452 C CA . ILE A 1 171 ? 9.289 -10.139 -19.276 1.00 82.12 171 ILE A CA 1
ATOM 1453 C C . ILE A 1 171 ? 10.551 -11.006 -19.177 1.00 82.12 171 ILE A C 1
ATOM 1455 O O . ILE A 1 171 ? 10.462 -12.230 -19.163 1.00 82.12 171 ILE A O 1
ATOM 1459 N N . HIS A 1 172 ? 11.730 -10.387 -19.074 1.00 83.44 172 HIS A N 1
ATOM 1460 C CA . HIS A 1 172 ? 12.996 -11.119 -18.974 1.00 83.44 172 HIS A CA 1
ATOM 1461 C C . HIS A 1 172 ? 13.090 -11.973 -17.706 1.00 83.44 172 HIS A C 1
ATOM 1463 O O . HIS A 1 172 ? 13.569 -13.107 -17.751 1.00 83.44 172 HIS A O 1
ATOM 1469 N N . GLU A 1 173 ? 12.641 -11.447 -16.567 1.00 80.75 173 GLU A N 1
ATOM 1470 C CA . GLU A 1 173 ? 12.619 -12.192 -15.306 1.00 80.75 173 GLU A CA 1
ATOM 1471 C C . GLU A 1 173 ? 11.613 -13.347 -15.343 1.00 80.75 173 GLU A C 1
ATOM 1473 O O . GLU A 1 173 ? 11.946 -14.454 -14.916 1.00 80.75 173 GLU A O 1
ATOM 1478 N N . GLN A 1 174 ? 10.439 -13.135 -15.938 1.00 77.06 174 GLN A N 1
ATOM 1479 C CA . GLN A 1 174 ? 9.443 -14.185 -16.120 1.00 77.06 174 GLN A CA 1
ATOM 1480 C C . GLN A 1 174 ? 9.953 -15.308 -17.036 1.00 77.06 174 GLN A C 1
ATOM 1482 O O . GLN A 1 174 ? 9.888 -16.476 -16.656 1.00 77.06 174 GLN A O 1
ATOM 1487 N N . MET A 1 175 ? 10.565 -14.973 -18.179 1.00 78.75 175 MET A N 1
ATOM 1488 C CA . MET A 1 175 ? 11.155 -15.967 -19.088 1.00 78.75 175 MET A CA 1
ATOM 1489 C C . MET A 1 175 ? 12.255 -16.797 -18.414 1.00 78.75 175 MET A C 1
ATOM 1491 O O . MET A 1 175 ? 12.354 -18.005 -18.637 1.00 78.75 175 MET A O 1
ATOM 1495 N N . LYS A 1 176 ? 13.084 -16.180 -17.560 1.00 76.25 176 LYS A N 1
ATOM 1496 C CA . LYS A 1 176 ? 14.091 -16.915 -16.779 1.00 76.25 176 LYS A CA 1
ATOM 1497 C C . LYS A 1 176 ? 13.449 -17.937 -15.850 1.00 76.25 176 LYS A C 1
ATOM 1499 O O . LYS A 1 176 ? 13.948 -19.056 -15.759 1.00 76.25 176 LYS A O 1
ATOM 1504 N N . ILE A 1 177 ? 12.364 -17.571 -15.178 1.00 70.94 177 ILE A N 1
ATOM 1505 C CA . ILE A 1 177 ? 11.672 -18.457 -14.239 1.00 70.94 177 ILE A CA 1
ATOM 1506 C C . ILE A 1 177 ? 10.999 -19.606 -14.976 1.00 70.94 177 ILE A C 1
ATOM 1508 O O . ILE A 1 177 ? 11.212 -20.755 -14.602 1.00 70.94 177 ILE A O 1
ATOM 1512 N N . GLU A 1 178 ? 10.289 -19.326 -16.067 1.00 69.25 178 GLU A N 1
ATOM 1513 C CA . GLU A 1 178 ? 9.711 -20.363 -16.927 1.00 69.25 178 GLU A CA 1
ATOM 1514 C C . GLU A 1 178 ? 10.794 -21.337 -17.419 1.00 69.25 178 GLU A C 1
ATOM 1516 O O . GLU A 1 178 ? 10.627 -22.552 -17.327 1.00 69.25 178 GLU A O 1
ATOM 1521 N N . SER A 1 179 ? 11.960 -20.826 -17.833 1.00 69.12 179 SER A N 1
ATOM 1522 C CA . SER A 1 179 ? 13.085 -21.668 -18.262 1.00 69.12 179 SER A CA 1
ATOM 1523 C C . SER A 1 179 ? 13.679 -22.542 -17.150 1.00 69.12 179 SER A C 1
ATOM 1525 O O . SER A 1 179 ? 14.241 -23.598 -17.439 1.00 69.12 179 SER A O 1
ATOM 1527 N N . LEU A 1 180 ? 13.589 -22.105 -15.890 1.00 65.56 180 LEU A N 1
ATOM 1528 C CA . LEU A 1 180 ? 14.058 -22.856 -14.725 1.00 65.56 180 LEU A CA 1
ATOM 1529 C C . LEU A 1 180 ? 13.035 -23.917 -14.314 1.00 65.56 180 LEU A C 1
ATOM 1531 O O . LEU A 1 180 ? 13.430 -25.040 -14.025 1.00 65.56 180 LEU A O 1
ATOM 1535 N N . CYS A 1 181 ? 11.742 -23.590 -14.351 1.00 60.06 181 CYS A N 1
ATOM 1536 C CA . CYS A 1 181 ? 10.657 -24.525 -14.052 1.00 60.06 181 CYS A CA 1
ATOM 1537 C C . CYS A 1 181 ? 10.547 -25.655 -15.084 1.00 60.06 181 CYS A C 1
ATOM 1539 O O . CYS A 1 181 ? 10.226 -26.775 -14.713 1.00 60.06 181 CYS A O 1
ATOM 1541 N N . LEU A 1 182 ? 10.853 -25.390 -16.358 1.00 58.78 182 LEU A N 1
ATOM 1542 C CA . LEU A 1 182 ? 10.868 -26.407 -17.420 1.00 58.78 182 LEU A CA 1
ATOM 1543 C C . LEU A 1 182 ? 12.066 -27.375 -17.344 1.00 58.78 182 LEU A C 1
ATOM 1545 O O . LEU A 1 182 ? 12.105 -28.354 -18.084 1.00 58.78 182 LEU A O 1
ATOM 1549 N N . LYS A 1 183 ? 13.066 -27.092 -16.499 1.00 54.28 183 LYS A N 1
ATOM 1550 C CA . LYS A 1 183 ? 14.251 -27.945 -16.282 1.00 54.28 183 LYS A CA 1
ATOM 1551 C C . LYS A 1 183 ? 14.132 -28.853 -15.050 1.00 54.28 183 LYS A C 1
ATOM 1553 O O . LYS A 1 183 ? 15.098 -29.541 -14.722 1.00 54.28 183 LYS A O 1
ATOM 1558 N N . THR A 1 184 ? 12.978 -28.834 -14.391 1.00 46.00 184 THR A N 1
ATOM 1559 C CA . THR A 1 184 ? 12.584 -29.693 -13.261 1.00 46.00 184 THR A CA 1
ATOM 1560 C C . THR A 1 184 ? 11.475 -30.628 -13.692 1.00 46.00 184 THR A C 1
ATOM 1562 O O . THR A 1 184 ? 11.514 -31.794 -13.250 1.00 46.00 184 THR A O 1
#